Protein AF-A0A7Y2ZYP4-F1 (afdb_monomer_lite)

Radius of gyration: 29.13 Å; chains: 1; bounding box: 79×61×79 Å

pLDDT: mean 76.71, std 19.45, range [33.16, 97.5]

Secondary structure (DSSP, 8-state):
-------PPPHHHHHHHHHHHHHHHHTT--------------------------------HHHHHHHHHTT--S-HHHHHHHHHHHHHHHHHHHHHHH-GGGTTT-TT-S---------TTSSHHHHHHHHHHHHT--EEEEEGGGB-TTSSSSB-TTHHHHHHHHHTTT-HHHHHT-EEEEE-HHHHSPPTT--S--HHHHHHHHHHHHHHSS----SS--

Sequence (222 aa):
MEKQNEKIPSPKEIEKEISEFLSKKYKNNVKVITPVVLPQELPLEKESPKKAKKINFDLLPEDLIAYLDQYMVKQDMAKAILATKICTHFNRIKHAEDSPDDFNEMVGGIKNNVLMIGPTGVGKTYIIKLIAKKIGVPFVKGDATKFSETGYVGGDVEDLVRDLVREADDDIQLAQHGIIYIDEIDKIASSHNLIGADVSRTGVQRALLKPMEETEIDLKVP

Structure (mmCIF, N/CA/C/O backbone):
data_AF-A0A7Y2ZYP4-F1
#
_entry.id   AF-A0A7Y2ZYP4-F1
#
loop_
_atom_site.group_PDB
_atom_site.id
_atom_site.type_symbol
_atom_site.label_atom_id
_atom_site.label_alt_id
_atom_site.label_comp_id
_atom_site.label_asym_id
_atom_site.label_entity_id
_atom_site.label_seq_id
_atom_site.pdbx_PDB_ins_code
_atom_site.Cartn_x
_atom_site.Cartn_y
_atom_site.Cartn_z
_atom_site.occupancy
_atom_site.B_iso_or_equiv
_atom_site.auth_seq_id
_atom_site.auth_comp_id
_atom_site.auth_asym_id
_atom_site.auth_atom_id
_atom_site.pdbx_PDB_model_num
ATOM 1 N N . MET A 1 1 ? -32.663 9.706 -59.874 1.00 39.97 1 MET A N 1
ATOM 2 C CA . MET A 1 1 ? -32.445 8.278 -59.567 1.00 39.97 1 MET A CA 1
ATOM 3 C C . MET A 1 1 ? -32.867 8.069 -58.127 1.00 39.97 1 MET A C 1
ATOM 5 O O . MET A 1 1 ? -32.247 8.622 -57.228 1.00 39.97 1 MET A O 1
ATOM 9 N N . GLU A 1 2 ? -34.024 7.440 -57.955 1.00 35.88 2 GLU A N 1
ATOM 10 C CA . GLU A 1 2 ? -34.748 7.316 -56.689 1.00 35.88 2 GLU A CA 1
ATOM 11 C C . GLU A 1 2 ? -34.103 6.256 -55.787 1.00 35.88 2 GLU A C 1
ATOM 13 O O . GLU A 1 2 ? -33.687 5.197 -56.254 1.00 35.88 2 GLU A O 1
ATOM 18 N N . LYS A 1 3 ? -34.006 6.561 -54.489 1.00 37.34 3 LYS A N 1
ATOM 19 C CA . LYS A 1 3 ? -33.506 5.654 -53.450 1.00 37.34 3 LYS A CA 1
ATOM 20 C C . LYS A 1 3 ? -34.501 4.503 -53.266 1.00 37.34 3 LYS A C 1
ATOM 22 O O . LYS A 1 3 ? -35.613 4.734 -52.796 1.00 37.34 3 LYS A O 1
ATOM 27 N N . GLN A 1 4 ? -34.104 3.280 -53.613 1.00 41.03 4 GLN A N 1
ATOM 28 C CA . GLN A 1 4 ? -34.848 2.078 -53.237 1.00 41.03 4 GLN A CA 1
ATOM 29 C C . GLN A 1 4 ? -34.694 1.845 -51.730 1.00 41.03 4 GLN A C 1
ATOM 31 O O . GLN A 1 4 ? -33.590 1.805 -51.194 1.00 41.03 4 GLN A O 1
ATOM 36 N N . ASN A 1 5 ? -35.833 1.771 -51.051 1.00 40.69 5 ASN A N 1
ATOM 37 C CA . ASN A 1 5 ? -35.963 1.570 -49.617 1.00 40.69 5 ASN A CA 1
ATOM 38 C C . ASN A 1 5 ? -36.076 0.052 -49.387 1.00 40.69 5 ASN A C 1
ATOM 40 O O . ASN A 1 5 ? -37.163 -0.511 -49.527 1.00 40.69 5 ASN A O 1
ATOM 44 N N . GLU A 1 6 ? -34.960 -0.629 -49.124 1.00 46.12 6 GLU A N 1
ATOM 45 C CA . GLU A 1 6 ? -34.951 -2.065 -48.818 1.00 46.12 6 GLU A CA 1
ATOM 46 C C . GLU A 1 6 ? -35.537 -2.293 -47.418 1.00 46.12 6 GLU A C 1
ATOM 48 O O . GLU A 1 6 ? -34.868 -2.150 -46.394 1.00 46.12 6 GLU A O 1
ATOM 53 N N . LYS A 1 7 ? -36.832 -2.622 -47.358 1.00 57.12 7 LYS A N 1
ATOM 54 C CA . LYS A 1 7 ? -37.457 -3.152 -46.143 1.00 57.12 7 LYS A CA 1
ATOM 55 C C . LYS A 1 7 ? -36.934 -4.567 -45.915 1.00 57.12 7 LYS A C 1
ATOM 57 O O . LYS A 1 7 ? -37.270 -5.475 -46.668 1.00 57.12 7 LYS A O 1
ATOM 62 N N . ILE A 1 8 ? -36.146 -4.742 -44.860 1.00 55.28 8 ILE A N 1
ATOM 63 C CA . ILE A 1 8 ? -35.767 -6.058 -44.344 1.00 55.28 8 ILE A CA 1
ATOM 64 C C . ILE A 1 8 ? -37.069 -6.781 -43.942 1.00 55.28 8 ILE A C 1
ATOM 66 O O . ILE A 1 8 ? -37.817 -6.235 -43.123 1.00 55.28 8 ILE A O 1
ATOM 70 N N . PRO A 1 9 ? -37.390 -7.948 -44.531 1.00 59.41 9 PRO A N 1
ATOM 71 C CA . PRO A 1 9 ? -38.641 -8.645 -44.260 1.00 59.41 9 PRO A CA 1
ATOM 72 C C . PRO A 1 9 ? -38.686 -9.133 -42.812 1.00 59.41 9 PRO A C 1
ATOM 74 O O . PRO A 1 9 ? -37.677 -9.550 -42.236 1.00 59.41 9 PRO A O 1
ATOM 77 N N . SER A 1 10 ? -39.867 -9.061 -42.204 1.00 66.12 10 SER A N 1
ATOM 78 C CA . SER A 1 10 ? -40.051 -9.489 -40.820 1.00 66.12 10 SER A CA 1
ATOM 79 C C . SER A 1 10 ? -39.926 -11.018 -40.705 1.00 66.12 10 SER A C 1
ATOM 81 O O . SER A 1 10 ? -40.294 -11.739 -41.636 1.00 66.12 10 SER A O 1
ATOM 83 N N . PRO A 1 11 ? -39.477 -11.560 -39.557 1.00 59.41 11 PRO A N 1
ATOM 84 C CA . PRO A 1 11 ? -39.286 -13.006 -39.383 1.00 59.41 11 PRO A CA 1
ATOM 85 C C . PRO A 1 11 ? -40.522 -13.858 -39.726 1.00 59.41 11 PRO A C 1
ATOM 87 O O . PRO A 1 11 ? -40.396 -14.963 -40.245 1.00 59.41 11 PRO A O 1
ATOM 90 N N . LYS A 1 12 ? -41.727 -13.315 -39.506 1.00 63.69 12 LYS A N 1
ATOM 91 C CA . LYS A 1 12 ? -43.004 -13.982 -39.810 1.00 63.69 12 LYS A CA 1
ATOM 92 C C . LYS A 1 12 ? -43.318 -14.047 -41.307 1.00 63.69 12 LYS A C 1
ATOM 94 O O . LYS A 1 12 ? -43.998 -14.970 -41.748 1.00 63.69 12 LYS A O 1
ATOM 99 N N . GLU A 1 13 ? -42.856 -13.071 -42.086 1.00 68.12 13 GLU A N 1
ATOM 100 C CA . GLU A 1 13 ? -43.021 -13.071 -43.545 1.00 68.12 13 GLU A CA 1
ATOM 101 C C . GLU A 1 13 ? -42.119 -14.133 -44.181 1.00 68.12 13 GLU A C 1
ATOM 103 O O . GLU A 1 13 ? -42.576 -14.892 -45.033 1.00 68.12 13 GLU A O 1
ATOM 108 N N . ILE A 1 14 ? -40.891 -14.269 -43.670 1.00 67.88 14 ILE A N 1
ATOM 109 C CA . ILE A 1 14 ? -39.923 -15.285 -44.105 1.00 67.88 14 ILE A CA 1
ATOM 110 C C . ILE A 1 14 ? -40.447 -16.702 -43.811 1.00 67.88 14 ILE A C 1
ATOM 112 O O . ILE A 1 14 ? -40.389 -17.578 -44.673 1.00 67.88 14 ILE A O 1
ATOM 116 N N . GLU A 1 15 ? -41.021 -16.940 -42.626 1.00 63.88 15 GLU A N 1
ATOM 117 C CA . GLU A 1 15 ? -41.633 -18.236 -42.290 1.00 63.88 15 GLU A CA 1
ATOM 118 C C . GLU A 1 15 ? -42.780 -18.608 -43.238 1.00 63.88 15 GLU A C 1
ATOM 120 O O . GLU A 1 15 ? -42.906 -19.768 -43.651 1.00 63.88 15 GLU A O 1
ATOM 125 N N . LYS A 1 16 ? -43.609 -17.626 -43.609 1.00 69.94 16 LYS A N 1
ATOM 126 C CA . LYS A 1 16 ? -44.737 -17.844 -44.515 1.00 69.94 16 LYS A CA 1
ATOM 127 C C . LYS A 1 16 ? -44.263 -18.186 -45.930 1.00 69.94 16 LYS A C 1
ATOM 129 O O . LYS A 1 16 ? -44.774 -19.144 -46.508 1.00 69.94 16 LYS A O 1
ATOM 134 N N . GLU A 1 17 ? -43.262 -17.476 -46.452 1.00 70.00 17 GLU A N 1
ATOM 135 C CA . GLU A 1 17 ? -42.676 -17.768 -47.768 1.00 70.00 17 GLU A CA 1
ATOM 136 C C . GLU A 1 17 ? -42.001 -19.144 -47.817 1.00 70.00 17 GLU A C 1
ATOM 138 O O . GLU A 1 17 ? -42.203 -19.900 -48.771 1.00 70.00 17 GLU A O 1
ATOM 143 N N . ILE A 1 18 ? -41.247 -19.517 -46.778 1.00 66.38 18 ILE A N 1
ATOM 144 C CA . ILE A 1 18 ? -40.584 -20.828 -46.701 1.00 66.38 18 ILE A CA 1
ATOM 145 C C . ILE A 1 18 ? -41.626 -21.958 -46.644 1.00 66.38 18 ILE A C 1
ATOM 147 O O . ILE A 1 18 ? -41.472 -22.986 -47.311 1.00 66.38 18 ILE A O 1
ATOM 151 N N . SER A 1 19 ? -42.716 -21.762 -45.899 1.00 64.31 19 SER A N 1
ATOM 152 C CA . SER A 1 19 ? -43.824 -22.722 -45.807 1.00 64.31 19 SER A CA 1
ATOM 153 C C . SER A 1 19 ? -44.574 -22.885 -47.140 1.00 64.31 19 SER A C 1
ATOM 155 O O . SER A 1 19 ? -44.825 -24.009 -47.597 1.00 64.31 19 SER A O 1
ATOM 157 N N . GLU A 1 20 ? -44.877 -21.779 -47.826 1.00 69.25 20 GLU A N 1
ATOM 158 C CA . GLU A 1 20 ? -45.505 -21.804 -49.155 1.00 69.25 20 GLU A CA 1
ATOM 159 C C . GLU A 1 20 ? -44.590 -22.444 -50.213 1.00 69.25 20 GLU A C 1
ATOM 161 O O . GLU A 1 20 ? -45.050 -23.232 -51.045 1.00 69.25 20 GLU A O 1
ATOM 166 N N . PHE A 1 21 ? -43.280 -22.199 -50.154 1.00 70.31 21 PHE A N 1
ATOM 167 C CA . PHE A 1 21 ? -42.318 -22.811 -51.072 1.00 70.31 21 PHE A CA 1
ATOM 168 C C . PHE A 1 21 ? -42.223 -24.334 -50.892 1.00 70.31 21 PHE A C 1
ATOM 170 O O . PHE A 1 21 ? -42.257 -25.095 -51.867 1.00 70.31 21 PHE A O 1
ATOM 177 N N . LEU A 1 22 ? -42.133 -24.802 -49.645 1.00 64.31 22 LEU A N 1
ATOM 178 C CA . LEU A 1 22 ? -41.967 -26.224 -49.338 1.00 64.31 22 LEU A CA 1
ATOM 179 C C . LEU A 1 22 ? -43.245 -27.027 -49.614 1.00 64.31 22 LEU A C 1
ATOM 181 O O . LEU A 1 22 ? -43.165 -28.133 -50.156 1.00 64.31 22 LEU A O 1
ATOM 185 N N . SER A 1 23 ? -44.420 -26.454 -49.347 1.00 64.75 23 SER A N 1
ATOM 186 C CA . SER A 1 23 ? -45.707 -27.085 -49.675 1.00 64.75 23 SER A CA 1
ATOM 187 C C . SER A 1 23 ? -45.911 -27.243 -51.186 1.00 64.75 23 SER A C 1
ATOM 189 O O . SER A 1 23 ? -46.334 -28.310 -51.645 1.00 64.75 23 SER A O 1
ATOM 191 N N . LYS A 1 24 ? -45.523 -26.235 -51.979 1.00 67.75 24 LYS A N 1
ATOM 192 C CA . LYS A 1 24 ? -45.603 -26.276 -53.448 1.00 67.75 24 LYS A CA 1
ATOM 193 C C . LYS A 1 24 ? -44.651 -27.306 -54.061 1.00 67.75 24 LYS A C 1
ATOM 195 O O . LYS A 1 24 ? -44.999 -27.937 -55.059 1.00 67.75 24 LYS A O 1
ATOM 200 N N . LYS A 1 25 ? -43.469 -27.500 -53.466 1.00 63.06 25 LYS A N 1
ATOM 201 C CA . LYS A 1 25 ? -42.436 -28.416 -53.978 1.00 63.06 25 LYS A CA 1
ATOM 202 C C . LYS A 1 25 ? -42.648 -29.879 -53.563 1.00 63.06 25 LYS A C 1
ATOM 204 O O . LYS A 1 25 ? -42.289 -30.764 -54.334 1.00 63.06 25 LYS A O 1
ATOM 209 N N . TYR A 1 26 ? -43.254 -30.142 -52.400 1.00 60.50 26 TYR A N 1
ATOM 210 C CA . TYR A 1 26 ? -43.322 -31.494 -51.817 1.00 60.50 26 TYR A CA 1
ATOM 211 C C . TYR A 1 26 ? -44.738 -32.035 -51.525 1.00 60.50 26 TYR A C 1
ATOM 213 O O . TYR A 1 26 ? -44.849 -33.053 -50.850 1.00 60.50 26 TYR A O 1
ATOM 221 N N . LYS A 1 27 ? -45.810 -31.408 -52.046 1.00 57.25 27 LYS A N 1
ATOM 222 C CA . LYS A 1 27 ? -47.223 -31.870 -52.000 1.00 57.25 27 LYS A CA 1
ATOM 223 C C . LYS A 1 27 ? -47.641 -32.531 -50.667 1.00 57.25 27 LYS A C 1
ATOM 225 O O . LYS A 1 27 ? -47.617 -33.748 -50.527 1.00 57.25 27 LYS A O 1
ATOM 230 N N . ASN A 1 28 ? -48.102 -31.704 -49.725 1.00 55.59 28 ASN A N 1
ATOM 231 C CA . ASN A 1 28 ? -48.886 -32.033 -48.516 1.00 55.59 28 ASN A CA 1
ATOM 232 C C . ASN A 1 28 ? -48.395 -33.117 -47.530 1.00 55.59 28 ASN A C 1
ATOM 234 O O . ASN A 1 28 ? -49.076 -33.333 -46.533 1.00 55.59 28 ASN A O 1
ATOM 238 N N . ASN A 1 29 ? -47.212 -33.712 -47.701 1.00 46.53 29 ASN A N 1
ATOM 239 C CA . ASN A 1 29 ? -46.697 -34.734 -46.773 1.00 46.53 29 ASN A CA 1
ATOM 240 C C . ASN A 1 29 ? -45.479 -34.298 -45.942 1.00 46.53 29 ASN A C 1
ATOM 242 O O . ASN A 1 29 ? -44.829 -35.139 -45.324 1.00 46.53 29 ASN A O 1
ATOM 246 N N . VAL A 1 30 ? -45.158 -33.001 -45.885 1.00 50.47 30 VAL A N 1
ATOM 247 C CA . VAL A 1 30 ? -43.996 -32.511 -45.127 1.00 50.47 30 VAL A CA 1
ATOM 248 C C . VAL A 1 30 ? -44.427 -31.440 -44.132 1.00 50.47 30 VAL A C 1
ATOM 250 O O . VAL A 1 30 ? -44.805 -30.334 -44.513 1.00 50.47 30 VAL A O 1
ATOM 253 N N . LYS A 1 31 ? -44.364 -31.776 -42.840 1.00 46.50 31 LYS A N 1
ATOM 254 C CA . LYS A 1 31 ? -44.541 -30.836 -41.731 1.00 46.50 31 LYS A CA 1
ATOM 255 C C . LYS A 1 31 ? -43.152 -30.345 -41.331 1.00 46.50 31 LYS A C 1
ATOM 257 O O . LYS A 1 31 ? -42.388 -31.080 -40.711 1.00 46.50 31 LYS A O 1
ATOM 262 N N . VAL A 1 32 ? -42.800 -29.137 -41.756 1.00 46.25 32 VAL A N 1
ATOM 263 C CA . VAL A 1 32 ? -41.508 -28.521 -41.437 1.00 46.25 32 VAL A CA 1
ATOM 264 C C . VAL A 1 32 ? -41.569 -28.072 -39.984 1.00 46.25 32 VAL A C 1
ATOM 266 O O . VAL A 1 32 ? -42.218 -27.085 -39.656 1.00 46.25 32 VAL A O 1
ATOM 269 N N . ILE A 1 33 ? -40.949 -28.849 -39.100 1.00 41.16 33 ILE A N 1
ATOM 270 C CA . ILE A 1 33 ? -40.683 -28.430 -37.727 1.00 41.16 33 ILE A CA 1
ATOM 271 C C . ILE A 1 33 ? -39.332 -27.733 -37.791 1.00 41.16 33 ILE A C 1
ATOM 273 O O . ILE A 1 33 ? -38.293 -28.379 -37.692 1.00 41.16 33 ILE A O 1
ATOM 277 N N . THR A 1 34 ? -39.332 -26.427 -38.036 1.00 40.88 34 THR A N 1
ATOM 278 C CA . THR A 1 34 ? -38.138 -25.625 -37.783 1.00 40.88 34 THR A CA 1
ATOM 279 C C . THR A 1 34 ? -37.938 -25.662 -36.270 1.00 40.88 34 THR A C 1
ATOM 281 O O . THR A 1 34 ? -38.830 -25.200 -35.5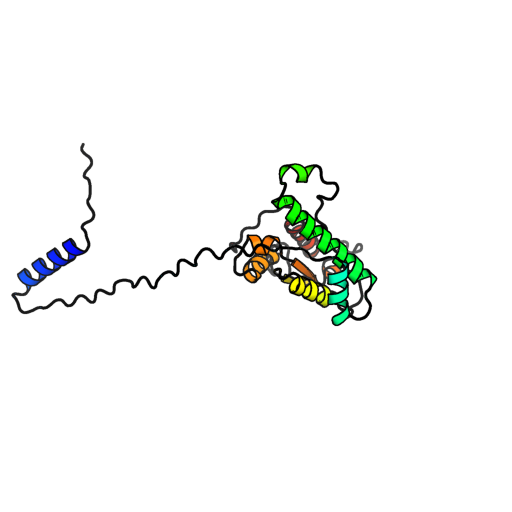51 1.00 40.88 34 THR A O 1
ATOM 284 N N . PRO A 1 35 ? -36.837 -26.221 -35.729 1.00 34.50 35 PRO A N 1
ATOM 285 C CA . PRO A 1 35 ? -36.480 -25.886 -34.372 1.00 34.50 35 PRO A CA 1
ATOM 286 C C . PRO A 1 35 ? -36.106 -24.416 -34.458 1.00 34.50 35 PRO A C 1
ATOM 288 O O . PRO A 1 35 ? -35.026 -24.058 -34.927 1.00 34.50 35 PRO A O 1
ATOM 291 N N . VAL A 1 36 ? -37.037 -23.549 -34.073 1.00 36.31 36 VAL A N 1
ATOM 292 C CA . VAL A 1 36 ? -36.685 -22.196 -33.690 1.00 36.31 36 VAL A CA 1
ATOM 293 C C . VAL A 1 36 ? -35.860 -22.385 -32.423 1.00 36.31 36 VAL A C 1
ATOM 295 O O . VAL A 1 36 ? -36.357 -22.296 -31.305 1.00 36.31 36 VAL A O 1
ATOM 298 N N . VAL A 1 37 ? -34.574 -22.697 -32.600 1.00 36.59 37 VAL A N 1
ATOM 299 C CA . VAL A 1 37 ? -33.566 -22.180 -31.696 1.00 36.59 37 VAL A CA 1
ATOM 300 C C . VAL A 1 37 ? -33.637 -20.689 -31.966 1.00 36.59 37 VAL A C 1
ATOM 302 O O . VAL A 1 37 ? -32.889 -20.133 -32.765 1.00 36.59 37 VAL A O 1
ATOM 305 N N . LEU A 1 38 ? -34.608 -20.039 -31.312 1.00 36.25 38 LEU A N 1
ATOM 306 C CA . LEU A 1 38 ? -34.362 -18.694 -30.854 1.00 36.25 38 LEU A CA 1
ATOM 307 C C . LEU A 1 38 ? -32.968 -18.817 -30.239 1.00 36.25 38 LEU A C 1
ATOM 309 O O . LEU A 1 38 ? -32.756 -19.749 -29.447 1.00 36.25 38 LEU A O 1
ATOM 313 N N . PRO A 1 39 ? -32.013 -17.930 -30.551 1.00 36.94 39 PRO A N 1
ATOM 314 C CA . PRO A 1 39 ? -31.140 -17.544 -29.475 1.00 36.94 39 PRO A CA 1
ATOM 315 C C . PRO A 1 39 ? -32.137 -17.231 -28.366 1.00 36.94 39 PRO A C 1
ATOM 317 O O . PRO A 1 39 ? -32.886 -16.255 -28.436 1.00 36.94 39 PRO A O 1
ATOM 320 N N . GLN A 1 40 ? -32.242 -18.127 -27.384 1.00 34.22 40 GLN A N 1
ATOM 321 C CA . GLN A 1 40 ? -32.439 -17.628 -26.061 1.00 34.22 40 GLN A CA 1
ATOM 322 C C . GLN A 1 40 ? -31.308 -16.605 -26.012 1.00 34.22 40 GLN A C 1
ATOM 324 O O . GLN A 1 40 ? -30.134 -16.945 -25.879 1.00 34.22 40 GLN A O 1
ATOM 329 N N . GLU A 1 41 ? -31.672 -15.338 -26.179 1.00 38.44 41 GLU A N 1
ATOM 330 C CA . GLU A 1 41 ? -31.366 -14.412 -25.128 1.00 38.44 41 GLU A CA 1
ATOM 331 C C . GLU A 1 41 ? -31.706 -15.204 -23.849 1.00 38.44 41 GLU A C 1
ATOM 333 O O . GLU A 1 41 ? -32.781 -15.095 -23.268 1.00 38.44 41 GLU A O 1
ATOM 338 N N . LEU A 1 42 ? -30.739 -16.047 -23.414 1.00 33.16 42 LEU A N 1
ATOM 339 C CA . LEU A 1 42 ? -30.211 -15.957 -22.073 1.00 33.16 42 LEU A CA 1
ATOM 340 C C . LEU A 1 42 ? -30.427 -14.496 -21.786 1.00 33.16 42 LEU A C 1
ATOM 342 O O . LEU A 1 42 ? -29.930 -13.691 -22.592 1.00 33.16 42 LEU A O 1
ATOM 346 N N . PRO A 1 43 ? -31.243 -14.133 -20.789 1.00 35.72 43 PRO A N 1
ATOM 347 C CA . PRO A 1 43 ? -31.126 -12.799 -20.286 1.00 35.72 43 PRO A CA 1
ATOM 348 C C . PRO A 1 43 ? -29.613 -12.611 -20.214 1.00 35.72 43 PRO A C 1
ATOM 350 O O . PRO A 1 43 ? -28.924 -13.278 -19.442 1.00 35.72 43 PRO A O 1
ATOM 353 N N . LEU A 1 44 ? -29.078 -11.768 -21.105 1.00 36.91 44 LEU A N 1
ATOM 354 C CA . LEU A 1 44 ? -28.068 -10.852 -20.691 1.00 36.91 44 LEU A CA 1
ATOM 355 C C . LEU A 1 44 ? -28.832 -10.265 -19.527 1.00 36.91 44 LEU A C 1
ATOM 357 O O . LEU A 1 44 ? -29.760 -9.469 -19.711 1.00 36.91 44 LEU A O 1
ATOM 361 N N . GLU A 1 45 ? -28.592 -10.838 -18.342 1.00 38.06 45 GLU A N 1
ATOM 362 C CA . GLU A 1 45 ? -28.595 -10.081 -17.132 1.00 38.06 45 GLU A CA 1
ATOM 363 C C . GLU A 1 45 ? -27.805 -8.878 -17.603 1.00 38.06 45 GLU A C 1
ATOM 365 O O . GLU A 1 45 ? -26.590 -8.923 -17.785 1.00 38.06 45 GLU A O 1
ATOM 370 N N . LYS A 1 46 ? -28.544 -7.851 -18.044 1.00 38.69 46 LYS A N 1
ATOM 371 C CA . LYS A 1 46 ? -28.055 -6.502 -18.047 1.00 38.69 46 LYS A CA 1
ATOM 372 C C . LYS A 1 46 ? -27.684 -6.434 -16.600 1.00 38.69 46 LYS A C 1
ATOM 374 O O . LYS A 1 46 ? -28.601 -6.351 -15.779 1.00 38.69 46 LYS A O 1
ATOM 379 N N . GLU A 1 47 ? -26.406 -6.687 -16.309 1.00 39.78 47 GLU A N 1
ATOM 380 C CA . GLU A 1 47 ? -25.856 -6.480 -14.996 1.00 39.78 47 GLU A CA 1
ATOM 381 C C . GLU A 1 47 ? -26.371 -5.094 -14.691 1.00 39.78 47 GLU A C 1
ATOM 383 O O . GLU A 1 47 ? -26.041 -4.118 -15.375 1.00 39.78 47 GLU A O 1
ATOM 388 N N . SER A 1 48 ? -27.377 -5.049 -13.818 1.00 38.81 48 SER A N 1
ATOM 389 C CA . SER A 1 48 ? -27.956 -3.800 -13.377 1.00 38.81 48 SER A CA 1
ATOM 390 C C . SER A 1 48 ? -26.737 -2.998 -12.978 1.00 38.81 48 SER A C 1
ATOM 392 O O . SER A 1 48 ? -25.967 -3.576 -12.203 1.00 38.81 48 SER A O 1
ATOM 394 N N . PRO A 1 49 ? -26.496 -1.799 -13.550 1.00 40.84 49 PRO A N 1
ATOM 395 C CA . PRO A 1 49 ? -25.228 -1.105 -13.376 1.00 40.84 49 PRO A CA 1
ATOM 396 C C . PRO A 1 49 ? -24.924 -1.166 -11.892 1.00 40.84 49 PRO A C 1
ATOM 398 O O . PRO A 1 49 ? -25.736 -0.667 -11.100 1.00 40.84 49 PRO A O 1
ATOM 401 N N . LYS A 1 50 ? -23.894 -1.952 -11.522 1.00 50.41 50 LYS A N 1
ATOM 402 C CA . LYS A 1 50 ? -23.601 -2.245 -10.119 1.00 50.41 50 LYS A CA 1
ATOM 403 C C . LYS A 1 50 ? -23.510 -0.866 -9.495 1.00 50.41 50 LYS A C 1
ATOM 405 O O . LYS A 1 50 ? -22.712 -0.052 -9.953 1.00 50.41 50 LYS A O 1
ATOM 410 N N . LYS A 1 51 ? -24.433 -0.533 -8.584 1.00 48.03 51 LYS A N 1
ATOM 411 C CA . LYS A 1 51 ? -24.434 0.793 -7.963 1.00 48.03 51 LYS A CA 1
ATOM 412 C C . LYS A 1 51 ? -23.033 0.973 -7.398 1.00 48.03 51 LYS A C 1
ATOM 414 O O . LYS A 1 51 ? -22.659 0.180 -6.534 1.00 48.03 51 LYS A O 1
ATOM 419 N N . ALA A 1 52 ? -22.293 1.949 -7.927 1.00 54.94 52 ALA A N 1
ATOM 420 C CA . ALA A 1 52 ? -20.935 2.236 -7.496 1.00 54.94 52 ALA A CA 1
ATOM 421 C C . ALA A 1 52 ? -20.943 2.298 -5.969 1.00 54.94 52 ALA A C 1
ATOM 423 O O . ALA A 1 52 ? -21.757 3.019 -5.371 1.00 54.94 52 ALA A O 1
ATOM 424 N N . LYS A 1 53 ? -20.133 1.452 -5.329 1.00 59.84 53 LYS A N 1
ATOM 425 C CA . LYS A 1 53 ? -20.087 1.387 -3.868 1.00 59.84 53 LYS A CA 1
ATOM 426 C C . LYS A 1 53 ? -19.452 2.685 -3.385 1.00 59.84 53 LYS A C 1
ATOM 428 O O . LYS A 1 53 ? -18.234 2.806 -3.372 1.00 59.84 53 LYS A O 1
ATOM 433 N N . LYS A 1 54 ? -20.271 3.668 -3.000 1.00 64.19 54 LYS A N 1
ATOM 434 C CA . LYS A 1 54 ? -19.752 4.925 -2.459 1.00 64.19 54 LYS A CA 1
ATOM 435 C C . LYS A 1 54 ? -19.103 4.639 -1.106 1.00 64.19 54 LYS A C 1
ATOM 437 O O . LYS A 1 54 ? -19.782 4.212 -0.169 1.00 64.19 54 LYS A O 1
ATOM 442 N N . ILE A 1 55 ? -17.791 4.836 -1.017 1.00 71.44 55 ILE A N 1
ATOM 443 C CA . ILE A 1 55 ? -17.056 4.670 0.235 1.00 71.44 55 ILE A CA 1
ATOM 444 C C . ILE A 1 55 ? -17.371 5.880 1.105 1.00 71.44 55 ILE A C 1
ATOM 446 O O . ILE A 1 55 ? -16.865 6.974 0.875 1.00 71.44 55 ILE A O 1
ATOM 450 N N . ASN A 1 56 ? -18.224 5.696 2.111 1.00 69.44 56 ASN A N 1
ATOM 451 C CA . ASN A 1 56 ? -18.409 6.724 3.124 1.00 69.44 56 ASN A CA 1
ATOM 452 C C . ASN A 1 56 ? -17.319 6.573 4.190 1.00 69.44 56 ASN A C 1
ATOM 454 O O . ASN A 1 56 ? -17.395 5.697 5.055 1.00 69.44 56 ASN A O 1
ATOM 458 N N . PHE A 1 57 ? -16.276 7.392 4.088 1.00 78.00 57 PHE A N 1
ATOM 459 C CA . PHE A 1 57 ? -15.171 7.391 5.036 1.00 78.00 57 PHE A CA 1
ATOM 460 C C . PHE A 1 57 ? -15.454 8.372 6.181 1.00 78.00 57 PHE A C 1
ATOM 462 O O . PHE A 1 57 ? -15.286 9.578 6.023 1.00 78.00 57 PHE A O 1
ATOM 469 N N . ASP A 1 58 ? -15.859 7.840 7.335 1.00 83.06 58 ASP A N 1
ATOM 470 C CA . ASP A 1 58 ? -16.052 8.589 8.589 1.00 83.06 58 ASP A CA 1
ATOM 471 C C . ASP A 1 58 ? -15.173 8.007 9.719 1.00 83.06 58 ASP A C 1
ATOM 473 O O . ASP A 1 58 ? -15.562 7.960 10.884 1.00 83.06 58 ASP A O 1
ATOM 477 N N . LEU A 1 59 ? -13.993 7.484 9.368 1.00 88.06 59 LEU A N 1
ATOM 478 C CA . LEU A 1 59 ? -13.093 6.826 10.315 1.00 88.06 59 LEU A CA 1
ATOM 479 C C . LEU A 1 59 ? -12.128 7.838 10.942 1.00 88.06 59 LEU A C 1
ATOM 481 O O . LEU A 1 59 ? -11.360 8.495 10.232 1.00 88.06 59 LEU A O 1
ATOM 485 N N . LEU A 1 60 ? -12.112 7.920 12.274 1.00 93.50 60 LEU A N 1
ATOM 486 C CA . LEU A 1 60 ? -11.133 8.731 12.994 1.00 93.50 60 LEU A CA 1
ATOM 487 C C . LEU A 1 60 ? -9.780 8.002 13.093 1.00 93.50 60 LEU A C 1
ATOM 489 O O . LEU A 1 60 ? -9.744 6.769 13.175 1.00 93.50 60 LEU A O 1
ATOM 493 N N . PRO A 1 61 ? -8.648 8.734 13.141 1.00 95.62 61 PRO A N 1
ATOM 494 C CA . PRO A 1 61 ? -7.331 8.118 13.309 1.00 95.62 61 PRO A CA 1
ATOM 495 C C . PRO A 1 61 ? -7.239 7.226 14.554 1.00 95.62 61 PRO A C 1
ATOM 497 O O . PRO A 1 61 ? -6.630 6.160 14.501 1.00 95.62 61 PRO A O 1
ATOM 500 N N . GLU A 1 62 ? -7.876 7.630 15.655 1.00 96.44 62 GLU A N 1
ATOM 501 C CA . GLU A 1 62 ? -7.911 6.878 16.916 1.00 96.44 62 GLU A CA 1
ATOM 502 C C . GLU A 1 62 ? -8.608 5.520 16.758 1.00 96.44 62 GLU A C 1
ATOM 504 O O . GLU A 1 62 ? -8.086 4.504 17.218 1.00 96.44 62 GLU A O 1
ATOM 509 N N . ASP A 1 63 ? -9.722 5.474 16.023 1.00 96.12 63 ASP A N 1
ATOM 510 C CA . ASP A 1 63 ? -10.456 4.234 15.748 1.00 96.12 63 ASP A CA 1
ATOM 511 C C . ASP A 1 63 ? -9.637 3.268 14.890 1.00 96.12 63 ASP A C 1
ATOM 513 O O . ASP A 1 63 ? -9.678 2.046 15.078 1.00 96.12 63 ASP A O 1
ATOM 517 N N . LEU A 1 64 ? -8.877 3.807 13.930 1.00 95.88 64 LEU A N 1
ATOM 518 C CA . LEU A 1 64 ? -7.992 3.003 13.097 1.00 95.88 64 LEU A CA 1
ATOM 519 C C . LEU A 1 64 ? -6.823 2.448 13.918 1.00 95.88 64 LEU A C 1
ATOM 521 O O . LEU A 1 64 ? -6.516 1.265 13.793 1.00 95.88 64 LEU A O 1
ATOM 525 N N . ILE A 1 65 ? -6.214 3.251 14.794 1.00 97.50 65 ILE A N 1
ATOM 526 C CA . ILE A 1 65 ? -5.157 2.787 15.708 1.00 97.50 65 ILE A CA 1
ATOM 527 C C . ILE A 1 65 ? -5.696 1.687 16.628 1.00 97.50 65 ILE A C 1
ATOM 529 O O . ILE A 1 65 ? -5.103 0.612 16.683 1.00 97.50 65 ILE A O 1
ATOM 533 N N . ALA A 1 66 ? -6.856 1.900 17.255 1.00 97.19 66 ALA A N 1
ATOM 534 C CA . ALA A 1 66 ? -7.482 0.921 18.143 1.00 97.19 66 ALA A CA 1
ATOM 535 C C . ALA A 1 66 ? -7.811 -0.399 17.426 1.00 97.19 66 ALA A C 1
ATOM 537 O O . ALA A 1 66 ? -7.681 -1.478 18.004 1.00 97.19 66 ALA A O 1
ATOM 538 N N . TYR A 1 67 ? -8.211 -0.340 16.152 1.00 97.06 67 TYR A N 1
ATOM 539 C CA . TYR A 1 67 ? -8.375 -1.538 15.332 1.00 97.06 67 TYR A CA 1
ATOM 540 C C . TYR A 1 67 ? -7.036 -2.238 15.063 1.00 97.06 67 TYR A C 1
ATOM 542 O O . TYR A 1 67 ? -6.954 -3.459 15.180 1.00 97.06 67 TYR A O 1
ATOM 550 N N . LEU A 1 68 ? -5.980 -1.493 14.722 1.00 96.94 68 LEU A N 1
ATOM 551 C CA . LEU A 1 68 ? -4.656 -2.065 14.463 1.00 96.94 68 LEU A CA 1
ATOM 552 C C . LEU A 1 68 ? -4.037 -2.693 15.716 1.00 96.94 68 LEU A C 1
ATOM 554 O O . LEU A 1 68 ? -3.402 -3.741 15.607 1.00 96.94 68 LEU A O 1
ATOM 558 N N . ASP A 1 69 ? -4.281 -2.121 16.894 1.00 97.25 69 ASP A N 1
ATOM 559 C CA . ASP A 1 69 ? -3.798 -2.622 18.187 1.00 97.25 69 ASP A CA 1
ATOM 560 C C . ASP A 1 69 ? -4.292 -4.035 18.517 1.00 97.25 69 ASP A C 1
ATOM 562 O O . ASP A 1 69 ? -3.607 -4.787 19.208 1.00 97.25 69 ASP A O 1
ATOM 566 N N . GLN A 1 70 ? -5.443 -4.443 17.974 1.00 97.06 70 GLN A N 1
ATOM 567 C CA . GLN A 1 70 ? -5.980 -5.797 18.156 1.00 97.06 70 GLN A CA 1
ATOM 568 C C . GLN A 1 70 ? -5.136 -6.870 17.455 1.00 97.06 70 GLN A C 1
ATOM 570 O O . GLN A 1 70 ? -5.169 -8.036 17.845 1.00 97.06 70 GLN A O 1
ATOM 575 N N . TYR A 1 71 ? -4.392 -6.493 16.413 1.00 96.25 71 TYR A N 1
ATOM 576 C CA . TYR A 1 71 ? -3.651 -7.425 15.559 1.00 96.25 71 TYR A CA 1
ATOM 577 C C . TYR A 1 71 ? -2.141 -7.174 15.559 1.00 96.25 71 TYR A C 1
ATOM 579 O O . TYR A 1 71 ? -1.378 -8.066 15.184 1.00 96.25 71 TYR A O 1
ATOM 587 N N . MET A 1 72 ? -1.696 -5.972 15.934 1.00 94.62 72 MET A N 1
ATOM 588 C CA . MET A 1 72 ? -0.298 -5.560 15.885 1.00 94.62 72 MET A CA 1
ATOM 589 C C . MET A 1 72 ? 0.205 -5.055 17.227 1.00 94.62 72 MET A C 1
ATOM 591 O O . MET A 1 72 ? -0.224 -4.034 17.755 1.00 94.62 72 MET A O 1
ATOM 595 N N . VAL A 1 73 ? 1.215 -5.755 17.728 1.00 94.88 73 VAL A N 1
ATOM 596 C CA . VAL A 1 73 ? 1.898 -5.412 18.970 1.00 94.88 73 VAL A CA 1
ATOM 597 C C . VAL A 1 73 ? 3.009 -4.398 18.677 1.00 94.88 73 VAL A C 1
ATOM 599 O O . VAL A 1 73 ? 3.830 -4.618 17.782 1.00 94.88 73 VAL A O 1
ATOM 602 N N . LYS A 1 74 ? 3.074 -3.314 19.465 1.00 94.94 74 LYS A N 1
ATOM 603 C CA . LYS A 1 74 ? 4.003 -2.174 19.287 1.00 94.94 74 LYS A CA 1
ATOM 604 C C . LYS A 1 74 ? 3.766 -1.450 17.952 1.00 94.94 74 LYS A C 1
ATOM 606 O O . LYS A 1 74 ? 2.637 -1.377 17.485 1.00 94.94 74 LYS A O 1
ATOM 611 N N . GLN A 1 75 ? 4.821 -0.899 17.343 1.00 95.00 75 GLN A N 1
ATOM 612 C CA . GLN A 1 75 ? 4.757 -0.091 16.117 1.00 95.00 75 GLN A CA 1
ATOM 613 C C . GLN A 1 75 ? 3.905 1.180 16.272 1.00 95.00 75 GLN A C 1
ATOM 615 O O . GLN A 1 75 ? 3.276 1.628 15.317 1.00 95.00 75 GLN A O 1
ATOM 620 N N . ASP A 1 76 ? 3.889 1.774 17.468 1.00 95.88 76 ASP A N 1
ATOM 621 C CA . ASP A 1 76 ? 2.991 2.886 17.819 1.00 95.88 76 ASP A CA 1
ATOM 622 C C . ASP A 1 76 ? 3.183 4.098 16.903 1.00 95.88 76 ASP A C 1
ATOM 624 O O . ASP A 1 76 ? 2.215 4.653 16.389 1.00 95.88 76 ASP A O 1
ATOM 628 N N . MET A 1 77 ? 4.439 4.420 16.583 1.00 95.50 77 MET A N 1
ATOM 629 C CA . MET A 1 77 ? 4.771 5.480 15.630 1.00 95.50 77 MET A CA 1
ATOM 630 C C . MET A 1 77 ? 4.220 5.192 14.225 1.00 95.50 77 MET A C 1
ATOM 632 O O . MET A 1 77 ? 3.630 6.071 13.602 1.00 95.50 77 MET A O 1
ATOM 636 N N . ALA A 1 78 ? 4.379 3.962 13.725 1.00 95.88 78 ALA A N 1
ATOM 637 C CA . ALA A 1 78 ? 3.907 3.592 12.393 1.00 95.88 78 ALA A CA 1
ATOM 638 C C . ALA A 1 78 ? 2.373 3.592 12.320 1.00 95.88 78 ALA A C 1
ATOM 640 O O . ALA A 1 78 ? 1.818 4.127 11.363 1.00 95.88 78 ALA A O 1
ATOM 641 N N . LYS A 1 79 ? 1.693 3.057 13.346 1.00 96.69 79 LYS A N 1
ATOM 642 C CA . LYS A 1 79 ? 0.225 3.083 13.460 1.00 96.69 79 LYS A CA 1
ATOM 643 C C . LYS A 1 79 ? -0.299 4.518 13.453 1.00 96.69 79 LYS A C 1
ATOM 645 O O . LYS A 1 79 ? -1.186 4.822 12.663 1.00 96.69 79 LYS A O 1
ATOM 650 N N . ALA A 1 80 ? 0.289 5.406 14.258 1.00 96.50 80 ALA A N 1
ATOM 651 C CA . ALA A 1 80 ? -0.126 6.805 14.333 1.00 96.50 80 ALA A CA 1
ATOM 652 C C . ALA A 1 80 ? 0.054 7.548 12.997 1.00 96.50 80 ALA A C 1
ATOM 654 O O . ALA A 1 80 ? -0.863 8.234 12.538 1.00 96.50 80 ALA A O 1
ATOM 655 N N . ILE A 1 81 ? 1.211 7.379 12.342 1.00 95.31 81 ILE A N 1
ATOM 656 C CA . ILE A 1 81 ? 1.498 8.020 11.050 1.00 95.31 81 ILE A CA 1
ATOM 657 C C . ILE A 1 81 ? 0.542 7.509 9.971 1.00 95.31 81 ILE A C 1
ATOM 659 O O . ILE A 1 81 ? -0.063 8.316 9.265 1.00 95.31 81 ILE A O 1
ATOM 663 N N . LEU A 1 82 ? 0.387 6.187 9.848 1.00 95.62 82 LEU A N 1
ATOM 664 C CA . LEU A 1 82 ? -0.481 5.582 8.839 1.00 95.62 82 LEU A CA 1
ATOM 665 C C . LEU A 1 82 ? -1.938 5.976 9.055 1.00 95.62 82 LEU A C 1
ATOM 667 O O . LEU A 1 82 ? -2.581 6.416 8.107 1.00 95.62 82 LEU A O 1
ATOM 671 N N . ALA A 1 83 ? -2.437 5.885 10.289 1.00 95.44 83 ALA A N 1
ATOM 672 C CA . ALA A 1 83 ? -3.810 6.254 10.598 1.00 95.44 83 ALA A CA 1
ATOM 673 C C . ALA A 1 83 ? -4.091 7.717 10.244 1.00 95.44 83 ALA A C 1
ATOM 675 O O . ALA A 1 83 ? -5.045 8.005 9.528 1.00 95.44 83 ALA A O 1
ATOM 676 N N . THR A 1 84 ? -3.203 8.629 10.646 1.00 93.81 84 THR A N 1
ATOM 677 C CA . THR A 1 84 ? -3.342 10.054 10.322 1.00 93.81 84 THR A CA 1
ATOM 678 C C . THR A 1 84 ? -3.337 10.280 8.813 1.00 93.81 84 THR A C 1
ATOM 680 O O . THR A 1 84 ? -4.258 10.894 8.280 1.00 93.81 84 THR A O 1
ATOM 683 N N . LYS A 1 85 ? -2.326 9.767 8.097 1.00 93.12 85 LYS A N 1
ATOM 684 C CA . LYS A 1 85 ? -2.166 10.024 6.658 1.00 93.12 85 LYS A CA 1
ATOM 685 C C . LYS A 1 85 ? -3.282 9.421 5.819 1.00 93.12 85 LYS A C 1
ATOM 687 O O . LYS A 1 85 ? -3.705 10.054 4.855 1.00 93.12 85 LYS A O 1
ATOM 692 N N . ILE A 1 86 ? -3.776 8.247 6.193 1.00 92.31 86 ILE A N 1
ATOM 693 C CA . ILE A 1 86 ? -4.860 7.575 5.481 1.00 92.31 86 ILE A CA 1
ATOM 694 C C . ILE A 1 86 ? -6.188 8.284 5.736 1.00 92.31 86 ILE A C 1
ATOM 696 O O . ILE A 1 86 ? -6.894 8.579 4.775 1.00 92.31 86 ILE A O 1
ATOM 700 N N . CYS A 1 87 ? -6.487 8.669 6.981 1.00 91.19 87 CYS A N 1
ATOM 701 C CA . CYS A 1 87 ? -7.666 9.486 7.266 1.00 91.19 87 CYS A CA 1
ATOM 702 C C . CYS A 1 87 ? -7.625 10.824 6.517 1.00 91.19 87 CYS A C 1
ATOM 704 O O . CYS A 1 87 ? -8.607 11.208 5.891 1.00 91.19 87 CYS A O 1
ATOM 706 N N . THR A 1 88 ? -6.475 11.508 6.497 1.00 89.62 88 THR A N 1
ATOM 707 C CA . THR A 1 88 ? -6.307 12.730 5.695 1.00 89.62 88 THR A CA 1
ATOM 708 C C . THR A 1 88 ? -6.533 12.472 4.204 1.00 89.62 88 THR A C 1
ATOM 710 O O . THR A 1 88 ? -7.173 13.282 3.542 1.00 89.62 88 THR A O 1
ATOM 713 N N . HIS A 1 89 ? -6.026 11.360 3.668 1.00 89.19 89 HIS A N 1
ATOM 714 C CA . HIS A 1 89 ? -6.174 11.017 2.255 1.00 89.19 89 HIS A CA 1
ATOM 715 C C . HIS A 1 89 ? -7.641 10.811 1.859 1.00 89.19 89 HIS A C 1
ATOM 717 O O . HIS A 1 89 ? -8.097 11.437 0.905 1.00 89.19 89 HIS A O 1
ATOM 723 N N . PHE A 1 90 ? -8.391 10.003 2.608 1.00 88.25 90 PHE A N 1
ATOM 724 C CA . PHE A 1 90 ? -9.801 9.747 2.303 1.00 88.25 90 PHE A CA 1
ATOM 725 C C . PHE A 1 90 ? -10.700 10.955 2.575 1.00 88.25 90 PHE A C 1
ATOM 727 O O . PHE A 1 90 ? -11.587 11.234 1.772 1.00 88.25 90 PHE A O 1
ATOM 734 N N . ASN A 1 91 ? -10.428 11.735 3.627 1.00 86.75 91 ASN A N 1
ATOM 735 C CA . ASN A 1 91 ? -11.144 12.992 3.860 1.00 86.75 91 ASN A CA 1
ATOM 736 C C . ASN A 1 91 ? -10.923 13.978 2.710 1.00 86.75 91 ASN A C 1
ATOM 738 O O . ASN A 1 91 ? -11.863 14.636 2.277 1.00 86.75 91 ASN A O 1
ATOM 742 N N . ARG A 1 92 ? -9.700 14.054 2.171 1.00 84.38 92 ARG A N 1
ATOM 743 C CA . ARG A 1 92 ? -9.410 14.885 0.999 1.00 84.38 92 ARG A CA 1
ATOM 744 C C . ARG A 1 92 ? -10.202 14.437 -0.229 1.00 84.38 92 ARG A C 1
ATOM 746 O O . ARG A 1 92 ? -10.698 15.291 -0.948 1.00 84.38 92 ARG A O 1
ATOM 753 N N . ILE A 1 93 ? -10.323 13.129 -0.466 1.00 84.62 93 ILE A N 1
ATOM 754 C CA . ILE A 1 93 ? -11.122 12.611 -1.586 1.00 84.62 93 ILE A CA 1
ATOM 755 C C . ILE A 1 93 ? -12.598 12.991 -1.410 1.00 84.62 93 ILE A C 1
ATOM 757 O O . ILE A 1 93 ? -13.196 13.539 -2.328 1.00 84.62 93 ILE A O 1
ATOM 761 N N . LYS A 1 94 ? -13.151 12.803 -0.206 1.00 83.94 94 LYS A N 1
ATOM 762 C CA . LYS A 1 94 ? -14.523 13.211 0.128 1.00 83.94 94 LYS A CA 1
ATOM 763 C C . LYS A 1 94 ? -14.755 14.708 -0.117 1.00 83.94 94 LYS A C 1
ATOM 765 O O . LYS A 1 94 ? -15.731 15.082 -0.753 1.00 83.94 94 LYS A O 1
ATOM 770 N N . HIS A 1 95 ? -13.825 15.560 0.317 1.00 81.75 95 HIS A N 1
ATOM 771 C CA . HIS A 1 95 ? -13.901 17.002 0.065 1.00 81.75 95 HIS A CA 1
ATOM 772 C C . HIS A 1 95 ? -13.823 17.363 -1.423 1.00 81.75 95 HIS A C 1
ATOM 774 O O . HIS A 1 95 ? -14.536 18.264 -1.852 1.00 81.75 95 HIS A O 1
ATOM 780 N N . ALA A 1 96 ? -12.997 16.663 -2.206 1.00 80.19 96 ALA A N 1
ATOM 781 C CA . ALA A 1 96 ? -12.905 16.877 -3.649 1.00 80.19 96 ALA A CA 1
ATOM 782 C C . ALA A 1 96 ? -14.209 16.504 -4.381 1.00 80.19 96 ALA A C 1
ATOM 784 O O . ALA A 1 96 ? -14.552 17.141 -5.374 1.00 80.19 96 ALA A O 1
ATOM 785 N N . GLU A 1 97 ? -14.944 15.501 -3.886 1.00 80.06 97 GLU A N 1
ATOM 786 C CA . GLU A 1 97 ? -16.268 15.134 -4.407 1.00 80.06 97 GLU A CA 1
ATOM 787 C C . GLU A 1 97 ? -17.364 16.137 -4.019 1.00 80.06 97 GLU A C 1
ATOM 789 O O . GLU A 1 97 ? -18.235 16.432 -4.836 1.00 80.06 97 GLU A O 1
ATOM 794 N N . ASP A 1 98 ? -17.340 16.637 -2.779 1.00 81.00 98 ASP A N 1
ATOM 795 C CA . ASP A 1 98 ? -18.384 17.521 -2.245 1.00 81.00 98 ASP A CA 1
ATOM 796 C C . ASP A 1 98 ? -18.229 18.981 -2.726 1.00 81.00 98 ASP A C 1
ATOM 798 O O . ASP A 1 98 ? -19.234 19.652 -2.973 1.00 81.00 98 ASP A O 1
ATOM 802 N N . SER A 1 99 ? -16.990 19.464 -2.894 1.00 77.88 99 SER A N 1
ATOM 803 C CA . SER A 1 99 ? -16.669 20.848 -3.287 1.00 77.88 99 SER A CA 1
ATOM 804 C C . SER A 1 99 ? -15.508 20.904 -4.298 1.00 77.88 99 SER A C 1
ATOM 806 O O . SER A 1 99 ? -14.367 21.175 -3.913 1.00 77.88 99 SER A O 1
ATOM 808 N N . PRO A 1 100 ? -15.769 20.703 -5.604 1.00 68.06 100 PRO A N 1
ATOM 809 C CA . PRO A 1 100 ? -14.721 20.654 -6.631 1.00 68.06 100 PRO A CA 1
ATOM 810 C C . PRO A 1 100 ? -13.964 21.979 -6.820 1.00 68.06 100 PRO A C 1
ATOM 812 O O . PRO A 1 100 ? -12.769 21.974 -7.110 1.00 68.06 100 PRO A O 1
ATOM 815 N N . ASP A 1 101 ? -14.650 23.114 -6.640 1.00 65.00 101 ASP A N 1
ATOM 8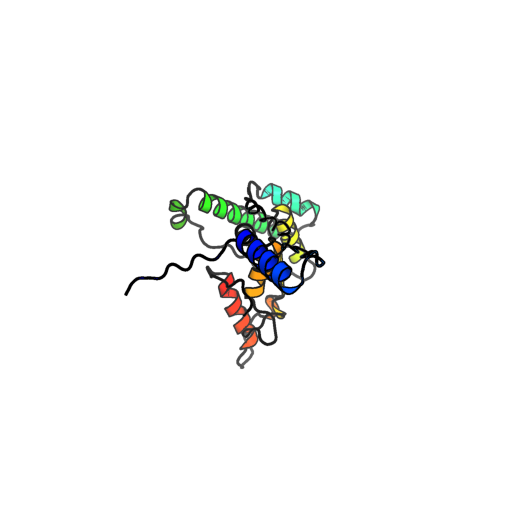16 C CA . ASP A 1 101 ? -14.106 24.453 -6.918 1.00 65.00 101 ASP A CA 1
ATOM 817 C C . ASP A 1 101 ? -13.053 24.916 -5.887 1.00 65.00 101 ASP A C 1
ATOM 819 O O . ASP A 1 101 ? -12.228 25.772 -6.197 1.00 65.00 101 ASP A O 1
ATOM 823 N N . ASP A 1 102 ? -13.032 24.319 -4.689 1.00 63.44 102 ASP A N 1
ATOM 824 C CA . ASP A 1 102 ? -12.141 24.690 -3.570 1.00 63.44 102 ASP A CA 1
ATOM 825 C C . ASP A 1 102 ? -10.857 23.823 -3.522 1.00 63.44 102 ASP A C 1
ATOM 827 O O . ASP A 1 102 ? -9.963 24.006 -2.692 1.00 63.44 102 ASP A O 1
ATOM 831 N N . PHE A 1 103 ? -10.738 22.845 -4.431 1.00 59.69 103 PHE A N 1
ATOM 832 C CA . PHE A 1 103 ? -9.661 21.849 -4.412 1.00 59.69 103 PHE A CA 1
ATOM 833 C C . PHE A 1 103 ? -8.278 22.446 -4.718 1.00 59.69 103 PHE A C 1
ATOM 835 O O . PHE A 1 103 ? -7.275 22.020 -4.144 1.00 59.69 103 PHE A O 1
ATOM 842 N N . ASN A 1 104 ? -8.219 23.457 -5.592 1.00 54.84 104 ASN A N 1
ATOM 843 C CA . ASN A 1 104 ? -6.963 24.080 -6.024 1.00 54.84 104 ASN A CA 1
ATOM 844 C C . ASN A 1 104 ? -6.376 25.067 -4.999 1.00 54.84 104 ASN A C 1
ATOM 846 O O . ASN A 1 104 ? -5.179 25.350 -5.058 1.00 54.84 104 ASN A O 1
ATOM 850 N N . GLU A 1 105 ? -7.176 25.567 -4.052 1.00 53.31 105 GLU A N 1
ATOM 851 C CA . GLU A 1 105 ? -6.713 26.476 -2.990 1.00 53.31 105 GLU A CA 1
ATOM 852 C C . GLU A 1 105 ? -6.381 25.740 -1.679 1.00 53.31 105 GLU A C 1
ATOM 854 O O . GLU A 1 105 ? -5.767 26.309 -0.769 1.00 53.31 105 GLU A O 1
ATOM 859 N N . MET A 1 106 ? -6.708 24.446 -1.582 1.00 56.72 106 MET A N 1
ATOM 860 C CA . MET A 1 106 ? -6.446 23.652 -0.389 1.00 56.72 106 MET A CA 1
ATOM 861 C C . MET A 1 106 ? -4.943 23.368 -0.214 1.00 56.72 106 MET A C 1
ATOM 863 O O . MET A 1 106 ? -4.328 22.545 -0.903 1.00 56.72 106 MET A O 1
ATOM 867 N N . VAL A 1 107 ? -4.347 23.999 0.801 1.00 51.34 107 VAL A N 1
ATOM 868 C CA . VAL A 1 107 ? -3.013 23.664 1.320 1.00 51.34 107 VAL A CA 1
ATOM 869 C C . VAL A 1 107 ? -3.006 22.183 1.731 1.00 51.34 107 VAL A C 1
ATOM 871 O O . VAL A 1 107 ? -3.570 21.812 2.756 1.00 51.34 107 VAL A O 1
ATOM 874 N N . GLY A 1 108 ? -2.386 21.319 0.918 1.00 53.53 108 GLY A N 1
ATOM 875 C CA . GLY A 1 108 ? -2.388 19.861 1.128 1.00 53.53 108 GLY A CA 1
ATOM 876 C C . GLY A 1 108 ? -2.930 19.009 -0.030 1.00 53.53 108 GLY A C 1
ATOM 877 O O . GLY A 1 108 ? -3.079 17.796 0.138 1.00 53.53 108 GLY A O 1
ATOM 878 N N . GLY A 1 109 ? -3.176 19.592 -1.210 1.00 57.53 109 GLY A N 1
ATOM 879 C CA . GLY A 1 109 ? -3.570 18.861 -2.429 1.00 57.53 109 GLY A CA 1
ATOM 880 C C . GLY A 1 109 ? -2.566 17.799 -2.920 1.00 57.53 109 GLY A C 1
ATOM 881 O O . GLY A 1 109 ? -2.924 16.895 -3.671 1.00 57.53 109 GLY A O 1
ATOM 882 N N . ILE A 1 110 ? -1.320 17.814 -2.436 1.00 67.44 110 ILE A N 1
ATOM 883 C CA . ILE A 1 110 ? -0.276 16.858 -2.842 1.00 67.44 110 ILE A CA 1
ATOM 884 C C . ILE A 1 110 ? -0.590 15.449 -2.320 1.00 67.44 110 ILE A C 1
ATOM 886 O O . ILE A 1 110 ? -0.838 15.243 -1.131 1.00 67.44 110 ILE A O 1
ATOM 890 N N . LYS A 1 111 ? -0.597 14.455 -3.219 1.00 77.25 111 LYS A N 1
ATOM 891 C CA . LYS A 1 111 ? -0.796 13.030 -2.896 1.00 77.25 111 LYS A CA 1
ATOM 892 C C . LYS A 1 111 ? 0.234 12.555 -1.862 1.00 77.25 111 LYS A C 1
ATOM 894 O O . LYS A 1 111 ? 1.439 12.683 -2.052 1.00 77.25 111 LYS A O 1
ATOM 899 N N . ASN A 1 112 ? -0.255 11.977 -0.766 1.00 79.56 112 ASN A N 1
ATOM 900 C CA . ASN A 1 112 ? 0.582 11.451 0.310 1.00 79.56 112 ASN A CA 1
ATOM 901 C C . ASN A 1 112 ? 0.940 9.984 0.038 1.00 79.56 112 ASN A C 1
ATOM 903 O O . ASN A 1 112 ? 0.228 9.081 0.472 1.00 79.56 112 ASN A O 1
ATOM 907 N N . ASN A 1 113 ? 2.053 9.746 -0.652 1.00 90.12 113 ASN A N 1
ATOM 908 C CA . ASN A 1 113 ? 2.634 8.406 -0.749 1.00 90.12 113 ASN A CA 1
ATOM 909 C C . ASN A 1 113 ? 3.432 8.090 0.532 1.00 90.12 113 ASN A C 1
ATOM 911 O O . ASN A 1 113 ? 4.042 8.983 1.124 1.00 90.12 113 ASN A O 1
ATOM 915 N N . VAL A 1 114 ? 3.435 6.829 0.974 1.00 92.75 114 VAL A N 1
ATOM 916 C CA . VAL A 1 114 ? 4.115 6.407 2.212 1.00 92.75 114 VAL A CA 1
ATOM 917 C C . VAL A 1 114 ? 5.247 5.439 1.893 1.00 92.75 114 VAL A C 1
ATOM 919 O O . VAL A 1 114 ? 5.023 4.394 1.291 1.00 92.75 114 VAL A O 1
ATOM 922 N N . LEU A 1 115 ? 6.455 5.754 2.367 1.00 93.69 115 LEU A N 1
ATOM 923 C CA . LEU A 1 115 ? 7.590 4.833 2.374 1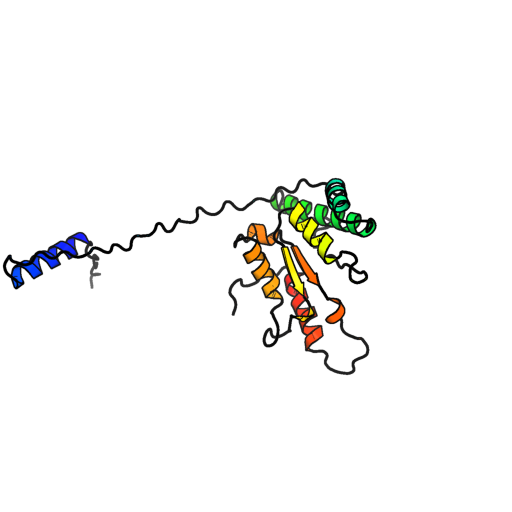.00 93.69 115 LEU A CA 1
ATOM 924 C C . LEU A 1 115 ? 7.773 4.257 3.781 1.00 93.69 115 LEU A C 1
ATOM 926 O O . LEU A 1 115 ? 7.987 4.995 4.742 1.00 93.69 115 LEU A O 1
ATOM 930 N N . MET A 1 116 ? 7.707 2.932 3.905 1.00 93.62 116 MET A N 1
ATOM 931 C CA . MET A 1 116 ? 7.884 2.237 5.179 1.00 93.62 116 MET A CA 1
ATOM 932 C C . MET A 1 116 ? 9.269 1.599 5.275 1.00 93.62 116 MET A C 1
ATOM 934 O O . MET A 1 116 ? 9.603 0.713 4.492 1.00 93.62 116 MET A O 1
ATOM 938 N N . ILE A 1 117 ? 10.042 1.983 6.291 1.00 93.38 117 ILE A N 1
ATOM 939 C CA . ILE A 1 117 ? 11.384 1.445 6.539 1.00 93.38 117 ILE A CA 1
ATOM 940 C C . ILE A 1 117 ? 11.372 0.637 7.835 1.00 93.38 117 ILE A C 1
ATOM 942 O O . ILE A 1 117 ? 10.883 1.088 8.867 1.00 93.38 117 ILE A O 1
ATOM 946 N N . GLY A 1 118 ? 11.923 -0.572 7.783 1.00 93.50 118 GLY A N 1
ATOM 947 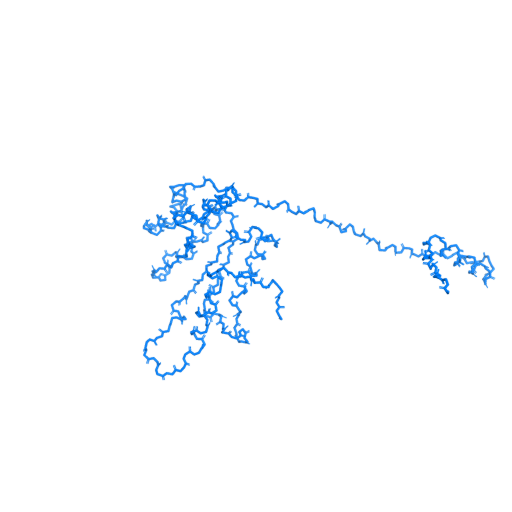C CA . GLY A 1 118 ? 12.101 -1.414 8.961 1.00 93.50 118 GLY A CA 1
ATOM 948 C C . GLY A 1 118 ? 12.632 -2.803 8.604 1.00 93.50 118 GLY A C 1
ATOM 949 O O . GLY A 1 118 ? 12.627 -3.165 7.423 1.00 93.50 118 GLY A O 1
ATOM 950 N N . PRO A 1 119 ? 13.057 -3.606 9.594 1.00 93.25 119 PRO A N 1
ATOM 951 C CA . PRO A 1 119 ? 13.548 -4.967 9.373 1.00 93.25 119 PRO A CA 1
ATOM 952 C C . PRO A 1 119 ? 12.506 -5.892 8.727 1.00 93.25 119 PRO A C 1
ATOM 954 O O . PRO A 1 119 ? 11.311 -5.579 8.647 1.00 93.25 119 PRO A O 1
ATOM 957 N N . THR A 1 120 ? 12.937 -7.054 8.249 1.00 90.69 120 THR A N 1
ATOM 958 C CA . THR A 1 120 ? 12.016 -8.111 7.809 1.00 90.69 120 THR A CA 1
ATOM 959 C C . THR A 1 120 ? 11.215 -8.651 9.004 1.00 90.69 120 THR A C 1
ATOM 961 O O . THR A 1 120 ? 11.660 -8.598 10.147 1.00 90.69 120 THR A O 1
ATOM 964 N N . GLY A 1 121 ? 9.981 -9.104 8.762 1.00 92.19 121 GLY A N 1
ATOM 965 C CA . GLY A 1 121 ? 9.149 -9.742 9.794 1.00 92.19 121 GLY A CA 1
ATOM 966 C C . GLY A 1 121 ? 8.468 -8.820 10.820 1.00 92.19 121 GLY A C 1
ATOM 967 O O . GLY A 1 121 ? 7.709 -9.314 11.642 1.00 92.19 121 GLY A O 1
ATOM 968 N N . VAL A 1 122 ? 8.645 -7.493 10.764 1.00 94.44 122 VAL A N 1
ATOM 969 C CA . VAL A 1 122 ? 8.022 -6.553 11.734 1.00 94.44 122 VAL A CA 1
ATOM 970 C C . VAL A 1 122 ? 6.559 -6.185 11.434 1.00 94.44 122 VAL A C 1
ATOM 972 O O . VAL A 1 122 ? 5.985 -5.334 12.107 1.00 94.44 122 VAL A O 1
ATOM 975 N N . GLY A 1 123 ? 5.951 -6.794 10.410 1.00 94.50 123 GLY A N 1
ATOM 976 C CA . GLY A 1 123 ? 4.544 -6.567 10.056 1.00 94.50 123 GLY A CA 1
ATOM 977 C C . GLY A 1 123 ? 4.273 -5.434 9.056 1.00 94.50 123 GLY A C 1
ATOM 978 O O . GLY A 1 123 ? 3.127 -5.015 8.940 1.00 94.50 123 GLY A O 1
ATOM 979 N N . LYS A 1 124 ? 5.278 -4.967 8.293 1.00 95.56 124 LYS A N 1
ATOM 980 C CA . LYS A 1 124 ? 5.118 -3.894 7.280 1.00 95.56 124 LYS A CA 1
ATOM 981 C C . LYS A 1 124 ? 4.017 -4.179 6.250 1.00 95.56 124 LYS A C 1
ATOM 983 O O . LYS A 1 124 ? 3.191 -3.325 5.981 1.00 95.56 124 LYS A O 1
ATOM 988 N N . THR A 1 125 ? 3.976 -5.386 5.691 1.00 94.62 125 THR A N 1
ATOM 989 C CA . THR A 1 125 ? 2.910 -5.770 4.749 1.00 94.62 125 THR A CA 1
ATOM 990 C C . THR A 1 125 ? 1.579 -5.994 5.468 1.00 94.62 125 THR A C 1
ATOM 992 O O . THR A 1 125 ? 0.512 -5.692 4.941 1.00 94.62 125 THR A O 1
ATOM 995 N N . TYR A 1 126 ? 1.634 -6.536 6.686 1.00 96.25 126 TYR A N 1
ATOM 996 C CA . TYR A 1 126 ? 0.445 -6.921 7.438 1.00 96.25 126 TYR A CA 1
ATOM 997 C C . TYR A 1 126 ? -0.380 -5.707 7.877 1.00 96.25 126 TYR A C 1
ATOM 999 O O . TYR A 1 126 ? -1.598 -5.727 7.716 1.00 96.25 126 TYR A O 1
ATOM 1007 N N . ILE A 1 127 ? 0.270 -4.628 8.337 1.00 96.75 127 ILE A N 1
ATOM 1008 C CA . ILE A 1 127 ? -0.422 -3.397 8.747 1.00 96.75 127 ILE A CA 1
ATOM 1009 C C . ILE A 1 127 ? -1.241 -2.804 7.601 1.00 96.75 127 ILE A C 1
ATOM 1011 O O . ILE A 1 127 ? -2.410 -2.487 7.785 1.00 96.75 127 ILE A O 1
ATOM 1015 N N . ILE A 1 128 ? -0.671 -2.729 6.395 1.00 96.31 128 ILE A N 1
ATOM 1016 C CA . ILE A 1 128 ? -1.349 -2.134 5.239 1.00 96.31 128 ILE A CA 1
ATOM 1017 C C . ILE A 1 128 ? -2.539 -2.994 4.809 1.00 96.31 128 ILE A C 1
ATOM 1019 O O . ILE A 1 128 ? -3.623 -2.466 4.573 1.00 96.31 128 ILE A O 1
ATOM 1023 N N . LYS A 1 129 ? -2.382 -4.325 4.812 1.00 96.06 129 LYS A N 1
ATOM 1024 C CA . LYS A 1 129 ? -3.484 -5.254 4.525 1.00 96.06 129 LYS A CA 1
ATOM 1025 C C . LYS A 1 129 ? -4.636 -5.110 5.526 1.00 96.06 129 LYS A C 1
ATOM 1027 O O . LYS A 1 129 ? -5.802 -5.157 5.136 1.00 96.06 129 LYS A O 1
ATOM 1032 N N . LEU A 1 130 ? -4.328 -4.930 6.813 1.00 96.88 130 LEU A N 1
ATOM 1033 C CA . LEU A 1 130 ? -5.341 -4.691 7.842 1.00 96.88 130 LEU A CA 1
ATOM 1034 C C . LEU A 1 130 ? -6.082 -3.374 7.617 1.00 96.88 130 LEU A C 1
ATOM 1036 O O . LEU A 1 130 ? -7.303 -3.348 7.768 1.00 96.88 130 LEU A O 1
ATOM 1040 N N . ILE A 1 131 ? -5.364 -2.314 7.244 1.00 95.69 131 ILE A N 1
ATOM 1041 C CA . ILE A 1 131 ? -5.964 -1.006 6.973 1.00 95.69 131 ILE A CA 1
ATOM 1042 C C . ILE A 1 131 ? -6.899 -1.084 5.765 1.00 95.69 131 ILE A C 1
ATOM 1044 O O . ILE A 1 131 ? -8.056 -0.688 5.882 1.00 95.69 131 ILE A O 1
ATOM 1048 N N . ALA A 1 132 ? -6.453 -1.669 4.650 1.00 95.06 132 ALA A N 1
ATOM 1049 C CA . ALA A 1 132 ? -7.297 -1.843 3.469 1.00 95.06 132 ALA A CA 1
ATOM 1050 C C . ALA A 1 132 ? -8.587 -2.610 3.798 1.00 95.06 132 ALA A C 1
ATOM 1052 O O . ALA A 1 132 ? -9.683 -2.169 3.458 1.00 95.06 132 ALA A O 1
ATOM 1053 N N . LYS A 1 133 ? -8.468 -3.698 4.575 1.00 93.94 133 LYS A N 1
ATOM 1054 C CA . LYS A 1 133 ? -9.617 -4.478 5.057 1.00 93.94 133 LYS A CA 1
ATOM 1055 C C . LYS A 1 133 ? -10.552 -3.665 5.958 1.00 93.94 133 LYS A C 1
ATOM 1057 O O . LYS A 1 133 ? -11.764 -3.833 5.871 1.00 93.94 133 LYS A O 1
ATOM 1062 N N . LYS A 1 134 ? -10.012 -2.828 6.849 1.00 94.12 134 LYS A N 1
ATOM 1063 C CA . LYS A 1 134 ? -10.806 -2.001 7.773 1.00 94.12 134 LYS A CA 1
ATOM 1064 C C . LYS A 1 134 ? -11.609 -0.934 7.041 1.00 94.12 134 LYS A C 1
ATOM 1066 O O . LYS A 1 134 ? -12.727 -0.645 7.454 1.00 94.12 134 LYS A O 1
ATOM 1071 N N . ILE A 1 135 ? -11.024 -0.359 5.997 1.00 92.06 135 ILE A N 1
ATOM 1072 C CA . ILE A 1 135 ? -11.643 0.695 5.189 1.00 92.06 135 ILE A CA 1
ATOM 1073 C C . ILE A 1 135 ? -12.595 0.093 4.147 1.00 92.06 135 ILE A C 1
ATOM 1075 O O . ILE A 1 135 ? -13.600 0.709 3.813 1.00 92.06 135 ILE A O 1
ATOM 1079 N N . GLY A 1 136 ? -12.323 -1.130 3.684 1.00 91.75 136 GLY A N 1
ATOM 1080 C CA . GLY A 1 136 ? -13.129 -1.806 2.669 1.00 91.75 136 GLY A CA 1
ATOM 1081 C C . GLY A 1 136 ? -12.781 -1.370 1.246 1.00 91.75 136 GLY A C 1
ATOM 1082 O O . GLY A 1 136 ? -13.670 -1.296 0.403 1.00 91.75 136 GLY A O 1
ATOM 1083 N N . VAL A 1 137 ? -11.505 -1.066 0.993 1.00 94.06 137 VAL A N 1
ATOM 1084 C CA . VAL A 1 137 ? -10.989 -0.657 -0.325 1.00 94.06 137 VAL A CA 1
ATOM 1085 C C . VAL A 1 137 ? -10.205 -1.788 -0.996 1.00 94.06 137 VAL A C 1
ATOM 1087 O O . VAL A 1 137 ? -9.618 -2.611 -0.281 1.00 94.06 137 VAL A O 1
ATOM 1090 N N . PRO A 1 138 ? -10.142 -1.822 -2.341 1.00 95.81 138 PRO A N 1
ATOM 1091 C CA . PRO A 1 138 ? -9.307 -2.768 -3.079 1.00 95.81 138 PRO A CA 1
ATOM 1092 C C . PRO A 1 138 ? -7.841 -2.673 -2.652 1.00 95.81 138 PRO A C 1
ATOM 1094 O O . PRO A 1 138 ? -7.334 -1.584 -2.364 1.00 95.81 138 PRO A O 1
ATOM 1097 N N . PHE A 1 139 ? -7.148 -3.809 -2.607 1.00 96.44 139 PHE A N 1
ATOM 1098 C CA . PHE A 1 139 ? -5.749 -3.875 -2.192 1.00 96.44 139 PHE A CA 1
ATOM 1099 C C . PHE A 1 139 ? -4.937 -4.777 -3.109 1.00 96.44 139 PHE A C 1
ATOM 1101 O O . PHE A 1 139 ? -5.203 -5.973 -3.200 1.00 96.44 139 PHE A O 1
ATOM 1108 N N . VAL A 1 140 ? -3.873 -4.225 -3.688 1.00 96.69 140 VAL A N 1
ATOM 1109 C CA . VAL A 1 140 ? -2.917 -4.982 -4.500 1.00 96.69 140 VAL A CA 1
ATOM 1110 C C . VAL A 1 140 ? -1.531 -4.914 -3.884 1.00 96.69 140 VAL A C 1
ATOM 1112 O O . VAL A 1 140 ? -1.051 -3.854 -3.478 1.00 96.69 140 VAL A O 1
ATOM 1115 N N . LYS A 1 141 ? -0.866 -6.072 -3.840 1.00 95.25 141 LYS A N 1
ATOM 1116 C CA . LYS A 1 141 ? 0.543 -6.195 -3.469 1.00 95.25 141 LYS A CA 1
ATOM 1117 C C . LYS A 1 141 ? 1.385 -6.480 -4.713 1.00 95.25 141 LYS A C 1
ATOM 1119 O O . LYS A 1 141 ? 1.244 -7.540 -5.314 1.00 95.25 141 LYS A O 1
ATOM 1124 N N . GLY A 1 142 ? 2.322 -5.585 -5.008 1.00 93.56 142 GLY A N 1
ATOM 1125 C CA . GLY A 1 142 ? 3.405 -5.771 -5.970 1.00 93.56 142 GLY A CA 1
ATOM 1126 C C . GLY A 1 142 ? 4.732 -6.087 -5.293 1.00 93.56 142 GLY A C 1
ATOM 1127 O O . GLY A 1 142 ? 4.995 -5.626 -4.185 1.00 93.56 142 GLY A O 1
ATOM 1128 N N . ASP A 1 143 ? 5.584 -6.846 -5.971 1.00 92.12 143 ASP A N 1
ATOM 1129 C CA . ASP A 1 143 ? 6.987 -7.039 -5.599 1.00 92.12 143 ASP A CA 1
ATOM 1130 C C . ASP A 1 143 ? 7.851 -6.304 -6.625 1.00 92.12 143 ASP A C 1
ATOM 1132 O O . ASP A 1 143 ? 7.768 -6.599 -7.820 1.00 92.12 143 ASP A O 1
ATOM 1136 N N . ALA A 1 144 ? 8.657 -5.343 -6.166 1.00 90.12 144 ALA A N 1
ATOM 1137 C CA . ALA A 1 144 ? 9.457 -4.493 -7.040 1.00 90.12 144 ALA A CA 1
ATOM 1138 C C . ALA A 1 144 ? 10.439 -5.284 -7.921 1.00 90.12 144 ALA A C 1
ATOM 1140 O O . ALA A 1 144 ? 10.778 -4.835 -9.015 1.00 90.12 144 ALA A O 1
ATOM 1141 N N . THR A 1 145 ? 10.877 -6.467 -7.477 1.00 86.62 145 THR A N 1
ATOM 1142 C CA . THR A 1 145 ? 11.826 -7.313 -8.218 1.00 86.62 145 THR A CA 1
ATOM 1143 C C . THR A 1 145 ? 11.220 -7.975 -9.452 1.00 86.62 145 THR A C 1
ATOM 1145 O O . THR A 1 145 ? 11.959 -8.441 -10.319 1.00 86.62 145 THR A O 1
ATOM 1148 N N . LYS A 1 146 ? 9.885 -8.018 -9.545 1.00 88.38 146 LYS A N 1
ATOM 1149 C CA . LYS A 1 146 ? 9.167 -8.657 -10.655 1.00 88.38 146 LYS A CA 1
ATOM 1150 C C . LYS A 1 146 ? 8.947 -7.732 -11.846 1.00 88.38 146 LYS A C 1
ATOM 1152 O O . LYS A 1 146 ? 8.565 -8.222 -12.908 1.00 88.38 146 LYS A O 1
ATOM 1157 N N . PHE A 1 147 ? 9.165 -6.430 -11.680 1.00 88.56 147 PHE A N 1
ATOM 1158 C CA . PHE A 1 147 ? 8.969 -5.453 -12.745 1.00 88.56 147 PHE A CA 1
ATOM 1159 C C . PHE A 1 147 ? 10.205 -5.319 -13.630 1.00 88.56 147 PHE A C 1
ATOM 1161 O O . PHE A 1 147 ? 11.341 -5.495 -13.185 1.00 88.56 147 PHE A O 1
ATOM 1168 N N . SER A 1 148 ? 9.980 -4.966 -14.894 1.00 83.44 148 SER A N 1
ATOM 1169 C CA . SER A 1 148 ? 11.048 -4.653 -15.847 1.00 83.44 148 SER A CA 1
ATOM 1170 C C . SER A 1 148 ? 10.676 -3.435 -16.692 1.00 83.44 148 SER A C 1
ATOM 1172 O O . SER A 1 148 ? 9.501 -3.206 -16.947 1.00 83.44 148 SER A O 1
ATOM 1174 N N . GLU A 1 149 ? 11.665 -2.657 -17.142 1.00 73.38 149 GLU A N 1
ATOM 1175 C CA . GLU A 1 149 ? 11.432 -1.415 -17.906 1.00 73.38 149 GLU A CA 1
ATOM 1176 C C . GLU A 1 149 ? 10.651 -1.638 -19.209 1.00 73.38 149 GLU A C 1
ATOM 1178 O O . GLU A 1 149 ? 9.833 -0.810 -19.592 1.00 73.38 149 GLU A O 1
ATOM 1183 N N . THR A 1 150 ? 10.904 -2.754 -19.895 1.00 69.19 150 THR A N 1
ATOM 1184 C CA . THR A 1 150 ? 10.290 -3.059 -21.194 1.00 69.19 150 THR A CA 1
ATOM 1185 C C . THR A 1 150 ? 9.068 -3.967 -21.098 1.00 69.19 150 THR A C 1
ATOM 1187 O O . THR A 1 150 ? 8.481 -4.273 -22.131 1.00 69.19 150 THR A O 1
ATOM 1190 N N . GLY A 1 151 ? 8.731 -4.478 -19.907 1.00 62.78 151 GLY A N 1
ATOM 1191 C CA . GLY A 1 151 ? 7.692 -5.503 -19.737 1.00 62.78 151 GLY A CA 1
ATOM 1192 C C . GLY A 1 151 ? 7.975 -6.836 -20.459 1.00 62.78 151 GLY A C 1
ATOM 1193 O O . GLY A 1 151 ? 7.113 -7.705 -20.510 1.00 62.78 151 GLY A O 1
ATOM 1194 N N . TYR A 1 152 ? 9.166 -7.021 -21.054 1.00 60.59 152 TYR A N 1
ATOM 1195 C CA . TYR A 1 152 ? 9.454 -8.161 -21.941 1.00 60.59 152 TYR A CA 1
ATOM 1196 C C . TYR A 1 152 ? 9.920 -9.421 -21.192 1.00 60.59 152 TYR A C 1
ATOM 1198 O O . TYR A 1 152 ? 9.720 -10.538 -21.663 1.00 60.59 152 TYR A O 1
ATOM 1206 N N . VAL A 1 153 ? 10.566 -9.258 -20.030 1.00 62.84 153 VAL A N 1
ATOM 1207 C CA . VAL A 1 153 ? 11.097 -10.372 -19.206 1.00 62.84 153 VAL A CA 1
ATOM 1208 C C . VAL A 1 153 ? 10.561 -10.324 -17.761 1.00 62.84 153 VAL A C 1
ATOM 1210 O O . VAL A 1 153 ? 10.811 -11.229 -16.970 1.00 62.84 153 VAL A O 1
ATOM 1213 N N . GLY A 1 154 ? 9.779 -9.298 -17.419 1.00 73.94 154 GLY A N 1
ATOM 1214 C CA . GLY A 1 154 ? 9.093 -9.118 -16.137 1.00 73.94 154 GLY A CA 1
ATOM 1215 C C . GLY A 1 154 ? 7.769 -8.377 -16.334 1.00 73.94 154 GLY A C 1
ATOM 1216 O O . GLY A 1 154 ? 7.497 -7.915 -17.438 1.00 73.94 154 GLY A O 1
ATOM 1217 N N . GLY A 1 155 ? 6.958 -8.264 -15.282 1.00 81.81 155 GLY A N 1
ATOM 1218 C CA . GLY A 1 155 ? 5.656 -7.588 -15.348 1.00 81.81 155 GLY A CA 1
ATOM 1219 C C . GLY A 1 155 ? 5.778 -6.087 -15.622 1.00 81.81 155 GLY A C 1
ATOM 1220 O O . GLY A 1 155 ? 6.826 -5.483 -15.353 1.00 81.81 155 GLY A O 1
ATOM 1221 N N . ASP A 1 156 ? 4.705 -5.491 -16.134 1.00 87.81 156 ASP A N 1
ATOM 1222 C CA . ASP A 1 156 ? 4.578 -4.041 -16.250 1.00 87.81 156 ASP A CA 1
ATOM 1223 C C . ASP A 1 156 ? 4.136 -3.465 -14.896 1.00 87.81 156 ASP A C 1
ATOM 1225 O O . ASP A 1 156 ? 3.343 -4.055 -14.163 1.00 87.81 156 ASP A O 1
ATOM 1229 N N . VAL A 1 157 ? 4.656 -2.297 -14.539 1.00 88.06 157 VAL A N 1
ATOM 1230 C CA . VAL A 1 157 ? 4.229 -1.572 -13.338 1.00 88.06 157 VAL A CA 1
ATOM 1231 C C . VAL A 1 157 ? 2.761 -1.149 -13.453 1.00 88.06 157 VAL A C 1
ATOM 1233 O O . VAL A 1 157 ? 2.050 -1.119 -12.448 1.00 88.06 157 VAL A O 1
ATOM 1236 N N . GLU A 1 158 ? 2.291 -0.856 -14.668 1.00 89.19 158 GLU A N 1
ATOM 1237 C CA . GLU A 1 158 ? 0.896 -0.490 -14.933 1.00 89.19 158 GLU A CA 1
ATOM 1238 C C . GLU A 1 158 ? -0.077 -1.643 -14.621 1.00 89.19 158 GLU A C 1
ATOM 1240 O O . GLU A 1 158 ? -1.239 -1.395 -14.282 1.00 89.19 158 GLU A O 1
ATOM 1245 N N . ASP A 1 159 ? 0.406 -2.893 -14.609 1.00 90.00 159 ASP A N 1
ATOM 1246 C CA . ASP A 1 159 ? -0.399 -4.053 -14.217 1.00 90.00 159 ASP A CA 1
ATOM 1247 C C . ASP A 1 159 ? -0.875 -3.965 -12.764 1.00 90.00 159 ASP A C 1
ATOM 1249 O O . ASP A 1 159 ? -1.937 -4.491 -12.451 1.00 90.00 159 ASP A O 1
ATOM 1253 N N . LEU A 1 160 ? -0.182 -3.227 -11.885 1.00 92.69 160 LEU A N 1
ATOM 1254 C CA . LEU A 1 160 ? -0.657 -2.992 -10.516 1.00 92.69 160 LEU A CA 1
ATOM 1255 C C . LEU A 1 160 ? -2.010 -2.285 -10.479 1.00 92.69 160 LEU A C 1
ATOM 1257 O O . LEU A 1 160 ? -2.833 -2.575 -9.612 1.00 92.69 160 LEU A O 1
ATOM 1261 N N . VAL A 1 161 ? -2.236 -1.352 -11.404 1.00 92.69 161 VAL A N 1
ATOM 1262 C CA . VAL A 1 161 ? -3.502 -0.619 -11.499 1.00 92.69 161 VAL A CA 1
ATOM 1263 C C . VAL A 1 161 ? -4.566 -1.497 -12.148 1.00 92.69 161 VAL A C 1
ATOM 1265 O O . VAL A 1 161 ? -5.701 -1.523 -11.675 1.00 92.69 161 VAL A O 1
ATOM 1268 N N . ARG A 1 162 ? -4.199 -2.286 -13.166 1.00 92.44 162 ARG A N 1
ATOM 1269 C CA . ARG A 1 162 ? -5.108 -3.265 -13.787 1.00 92.44 162 ARG A CA 1
ATOM 1270 C C . ARG A 1 162 ? -5.571 -4.316 -12.775 1.00 92.44 162 ARG A C 1
ATOM 1272 O O . ARG A 1 162 ? -6.759 -4.615 -12.694 1.00 92.44 162 ARG A O 1
ATOM 1279 N N . ASP A 1 163 ? -4.659 -4.826 -11.958 1.00 94.19 163 ASP A N 1
ATOM 1280 C CA . ASP A 1 163 ? -4.971 -5.770 -10.887 1.00 94.19 163 ASP A CA 1
ATOM 1281 C C . ASP A 1 163 ? -5.833 -5.128 -9.793 1.00 94.19 163 ASP A C 1
ATOM 1283 O O . ASP A 1 163 ? -6.690 -5.796 -9.220 1.00 94.19 163 ASP A O 1
ATOM 1287 N N . LEU A 1 164 ? -5.676 -3.824 -9.538 1.00 95.12 164 LEU A N 1
ATOM 1288 C CA . LEU A 1 164 ? -6.498 -3.105 -8.562 1.00 95.12 164 LEU A CA 1
ATOM 1289 C C . LEU A 1 164 ? -7.946 -2.968 -9.038 1.00 95.12 164 LEU A C 1
ATOM 1291 O O . LEU A 1 164 ? -8.868 -3.115 -8.241 1.00 95.12 164 LEU A O 1
ATOM 1295 N N . VAL A 1 165 ? -8.140 -2.732 -10.338 1.00 94.50 165 VAL A N 1
ATOM 1296 C CA . VAL A 1 165 ? -9.464 -2.720 -10.978 1.00 94.50 165 VAL A CA 1
ATOM 1297 C C . VAL A 1 165 ? -10.112 -4.102 -10.921 1.00 94.50 165 VAL A C 1
ATOM 1299 O O . VAL A 1 165 ? -11.291 -4.208 -10.587 1.00 94.50 165 VAL A O 1
ATOM 1302 N N . ARG A 1 166 ? -9.340 -5.170 -11.154 1.00 93.94 166 ARG A N 1
ATOM 1303 C CA . ARG A 1 166 ? -9.834 -6.549 -11.011 1.00 93.94 166 ARG A CA 1
ATOM 1304 C C . ARG A 1 166 ? -10.250 -6.867 -9.574 1.00 93.94 166 ARG A C 1
ATOM 1306 O O . ARG A 1 166 ? -11.313 -7.440 -9.369 1.00 93.94 166 ARG A O 1
ATOM 1313 N N . GLU A 1 167 ? -9.455 -6.460 -8.584 1.00 94.75 167 GLU A N 1
ATOM 1314 C CA . GLU A 1 167 ? -9.794 -6.608 -7.156 1.00 94.75 167 GLU A CA 1
ATOM 1315 C C . GLU A 1 167 ? -11.037 -5.783 -6.766 1.00 94.75 167 GLU A C 1
ATOM 1317 O O . GLU A 1 167 ? -11.713 -6.085 -5.784 1.00 94.75 167 GLU A O 1
ATOM 1322 N N . ALA A 1 168 ? -11.365 -4.751 -7.548 1.00 94.62 168 ALA A N 1
ATOM 1323 C CA . ALA A 1 168 ? -12.568 -3.942 -7.402 1.00 94.62 168 ALA A CA 1
ATOM 1324 C C . ALA A 1 168 ? -13.791 -4.493 -8.168 1.00 94.62 168 ALA A C 1
ATOM 1326 O 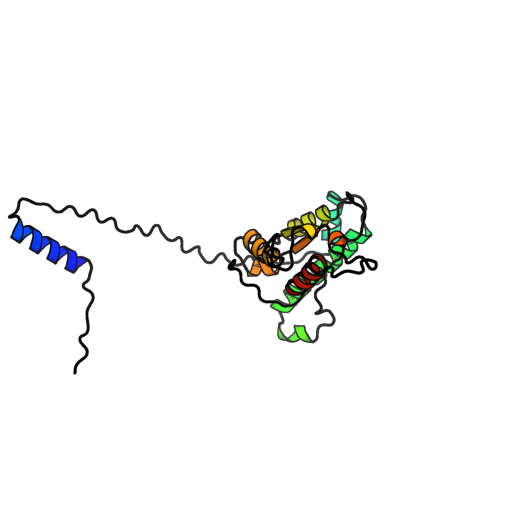O . ALA A 1 168 ? -14.783 -3.777 -8.289 1.00 94.62 168 ALA A O 1
ATOM 1327 N N . ASP A 1 169 ? -13.753 -5.728 -8.687 1.00 93.75 169 ASP A N 1
ATOM 1328 C CA . ASP A 1 169 ? -14.807 -6.314 -9.537 1.00 93.75 169 ASP A CA 1
ATOM 1329 C C . ASP A 1 169 ? -15.149 -5.442 -10.769 1.00 93.75 169 ASP A C 1
ATOM 1331 O O . ASP A 1 169 ? -16.326 -5.273 -11.113 1.00 93.75 169 ASP A O 1
ATOM 1335 N N . ASP A 1 170 ? -14.118 -4.859 -11.395 1.00 92.31 170 ASP A N 1
ATOM 1336 C CA . ASP A 1 170 ? -14.193 -3.916 -12.523 1.00 92.31 170 ASP A CA 1
ATOM 1337 C C . ASP A 1 170 ? -14.900 -2.574 -12.206 1.00 92.31 170 ASP A C 1
ATOM 1339 O O . ASP A 1 170 ? -15.214 -1.789 -13.106 1.00 92.31 170 ASP A O 1
ATOM 1343 N N . ASP A 1 171 ? -15.113 -2.251 -10.923 1.00 92.56 171 ASP A N 1
ATOM 1344 C CA . ASP A 1 171 ? -15.601 -0.938 -10.483 1.00 92.56 171 ASP A CA 1
ATOM 1345 C C . ASP A 1 171 ? -14.448 0.081 -10.445 1.00 92.56 171 ASP A C 1
ATOM 1347 O O . ASP A 1 171 ? -13.659 0.146 -9.499 1.00 92.56 171 ASP A O 1
ATOM 1351 N N . ILE A 1 172 ? -14.365 0.912 -11.488 1.00 91.50 172 ILE A N 1
ATOM 1352 C CA . ILE A 1 172 ? -13.331 1.950 -11.629 1.00 91.50 172 ILE A CA 1
ATOM 1353 C C . ILE A 1 172 ? -13.380 2.974 -10.495 1.00 91.50 172 ILE A C 1
ATOM 1355 O O . ILE A 1 172 ? -12.330 3.404 -10.021 1.00 91.50 172 ILE A O 1
ATOM 1359 N N . GLN A 1 173 ? -14.577 3.360 -10.046 1.00 89.12 173 GLN A N 1
ATOM 1360 C CA . GLN A 1 173 ? -14.718 4.339 -8.967 1.00 89.12 173 GLN A CA 1
ATOM 1361 C C . GLN A 1 173 ? -14.161 3.755 -7.669 1.00 89.12 173 GLN A C 1
ATOM 1363 O O . GLN A 1 173 ? -13.363 4.389 -6.984 1.00 89.12 173 GLN A O 1
ATOM 1368 N N . LEU A 1 174 ? -14.494 2.498 -7.375 1.00 90.44 174 LEU A N 1
ATOM 1369 C CA . LEU A 1 174 ? -13.954 1.798 -6.215 1.00 90.44 174 LEU A CA 1
ATOM 1370 C C . LEU A 1 174 ? -12.430 1.596 -6.312 1.00 90.44 174 LEU A C 1
ATOM 1372 O O . LEU A 1 174 ? -11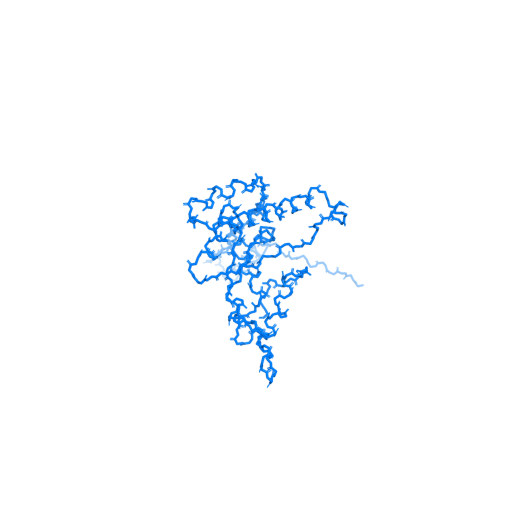.725 1.764 -5.315 1.00 90.44 174 LEU A O 1
ATOM 1376 N N . ALA A 1 175 ? -11.909 1.279 -7.500 1.00 92.75 175 ALA A N 1
ATOM 1377 C CA . ALA A 1 175 ? -10.477 1.101 -7.739 1.00 92.75 175 ALA A CA 1
ATOM 1378 C C . ALA A 1 175 ? -9.670 2.392 -7.523 1.00 92.75 175 ALA A C 1
ATOM 1380 O O . ALA A 1 175 ? -8.560 2.332 -6.993 1.00 92.75 175 ALA A O 1
ATOM 1381 N N . GLN A 1 176 ? -10.229 3.564 -7.850 1.00 90.19 176 GLN A N 1
ATOM 1382 C CA . GLN A 1 176 ? -9.594 4.870 -7.603 1.00 90.19 176 GLN A CA 1
ATOM 1383 C C . GLN A 1 176 ? -9.349 5.154 -6.111 1.00 90.19 176 GLN A C 1
ATOM 1385 O O . GLN A 1 176 ? -8.454 5.925 -5.767 1.00 90.19 176 GLN A O 1
ATOM 1390 N N . HIS A 1 177 ? -10.097 4.498 -5.222 1.00 90.94 177 HIS A N 1
ATOM 1391 C CA . HIS A 1 177 ? -9.915 4.555 -3.770 1.00 90.94 177 HIS A CA 1
ATOM 1392 C C . HIS A 1 177 ? -9.008 3.438 -3.215 1.00 90.94 177 HIS A C 1
ATOM 1394 O O . HIS A 1 177 ? -8.823 3.334 -1.999 1.00 90.94 177 HIS A O 1
ATOM 1400 N N . GLY A 1 178 ? -8.486 2.565 -4.080 1.00 93.56 178 GLY A N 1
ATOM 1401 C CA . GLY A 1 178 ? -7.708 1.395 -3.696 1.00 93.56 178 GLY A CA 1
ATOM 1402 C C . GLY A 1 178 ? -6.296 1.709 -3.196 1.00 93.56 178 GLY A C 1
ATOM 1403 O O . GLY A 1 178 ? -5.759 2.806 -3.350 1.00 93.56 178 GLY A O 1
ATOM 1404 N N . ILE A 1 179 ? -5.671 0.705 -2.581 1.00 95.31 179 ILE A N 1
ATOM 1405 C CA . ILE A 1 179 ? -4.319 0.784 -2.023 1.00 95.31 179 ILE A CA 1
ATOM 1406 C C . ILE A 1 179 ? -3.390 -0.140 -2.809 1.00 95.31 179 ILE A C 1
ATOM 1408 O O . ILE A 1 179 ? -3.583 -1.356 -2.844 1.00 95.31 179 ILE A O 1
ATOM 1412 N N . ILE A 1 180 ? -2.323 0.434 -3.362 1.00 95.62 180 ILE A N 1
ATOM 1413 C CA . ILE A 1 180 ? -1.217 -0.310 -3.970 1.00 95.62 180 ILE A CA 1
ATOM 1414 C C . ILE A 1 180 ? -0.055 -0.344 -2.978 1.00 95.62 180 ILE A C 1
ATOM 1416 O O . ILE A 1 180 ? 0.424 0.695 -2.520 1.00 95.62 180 ILE A O 1
ATOM 1420 N N . TYR A 1 181 ? 0.412 -1.544 -2.643 1.00 96.19 181 TYR A N 1
ATOM 1421 C CA . TYR A 1 181 ? 1.574 -1.764 -1.789 1.00 96.19 181 TYR A CA 1
ATOM 1422 C C . TYR A 1 181 ? 2.701 -2.416 -2.581 1.00 96.19 181 TYR A C 1
ATOM 1424 O O . TYR A 1 181 ? 2.533 -3.511 -3.113 1.00 96.19 181 TYR A O 1
ATOM 1432 N N . ILE A 1 182 ? 3.861 -1.764 -2.615 1.00 94.81 182 ILE A N 1
ATOM 1433 C CA . ILE A 1 182 ? 5.051 -2.266 -3.302 1.00 94.81 182 ILE A CA 1
ATOM 1434 C C . ILE A 1 182 ? 6.058 -2.733 -2.252 1.00 94.81 182 ILE A C 1
ATOM 1436 O O . ILE A 1 182 ? 6.518 -1.949 -1.420 1.00 94.81 182 ILE A O 1
ATOM 1440 N N . ASP A 1 183 ? 6.375 -4.022 -2.286 1.00 93.25 183 ASP A N 1
ATOM 1441 C CA . ASP A 1 183 ? 7.374 -4.660 -1.432 1.00 93.25 183 ASP A CA 1
ATOM 1442 C C . ASP A 1 183 ? 8.745 -4.698 -2.124 1.00 93.25 183 ASP A C 1
ATOM 1444 O O . ASP A 1 183 ? 8.846 -4.492 -3.333 1.00 93.25 183 ASP A O 1
ATOM 1448 N N . GLU A 1 184 ? 9.800 -4.960 -1.353 1.00 91.69 184 GLU A N 1
ATOM 1449 C CA . GLU A 1 184 ? 11.183 -5.096 -1.849 1.00 91.69 184 GLU A CA 1
ATOM 1450 C C . GLU A 1 184 ? 11.712 -3.900 -2.670 1.00 91.69 184 GLU A C 1
ATOM 1452 O O . GLU A 1 184 ? 12.601 -4.036 -3.513 1.00 91.69 184 GLU A O 1
ATOM 1457 N N . ILE A 1 185 ? 11.211 -2.688 -2.398 1.00 90.56 185 ILE A N 1
ATOM 1458 C CA . ILE A 1 185 ? 11.644 -1.462 -3.091 1.00 90.56 185 ILE A CA 1
ATOM 1459 C C . ILE A 1 185 ? 13.155 -1.195 -2.942 1.00 90.56 185 ILE A C 1
ATOM 1461 O O . ILE A 1 185 ? 13.773 -0.573 -3.804 1.00 90.56 185 ILE A O 1
ATOM 1465 N N . ASP A 1 186 ? 13.783 -1.710 -1.879 1.00 89.44 186 ASP A N 1
ATOM 1466 C CA . ASP A 1 186 ? 15.231 -1.630 -1.670 1.00 89.44 186 ASP A CA 1
ATOM 1467 C C . ASP A 1 186 ? 16.029 -2.367 -2.755 1.00 89.44 186 ASP A C 1
ATOM 1469 O O . ASP A 1 186 ? 17.175 -2.007 -3.020 1.00 89.44 186 ASP A O 1
ATOM 1473 N N . LYS A 1 187 ? 15.446 -3.374 -3.417 1.00 86.75 187 LYS A N 1
ATOM 1474 C CA . LYS A 1 187 ? 16.128 -4.175 -4.446 1.00 86.75 187 LYS A CA 1
ATOM 1475 C C . LYS A 1 187 ? 16.295 -3.447 -5.768 1.00 86.75 187 LYS A C 1
ATOM 1477 O O . LYS A 1 187 ? 17.253 -3.722 -6.495 1.00 86.75 187 LYS A O 1
ATOM 1482 N N . ILE A 1 188 ? 15.397 -2.510 -6.055 1.00 84.94 188 ILE A N 1
ATOM 1483 C CA . ILE A 1 188 ? 15.461 -1.678 -7.257 1.00 84.94 188 ILE A CA 1
ATOM 1484 C C . ILE A 1 188 ? 16.193 -0.357 -7.016 1.00 84.94 188 ILE A C 1
ATOM 1486 O O . ILE A 1 188 ? 16.415 0.383 -7.971 1.00 84.94 188 ILE A O 1
ATOM 1490 N N . ALA A 1 189 ? 16.586 -0.052 -5.774 1.00 81.38 189 ALA A N 1
ATOM 1491 C CA . ALA A 1 189 ? 17.386 1.125 -5.463 1.00 81.38 189 ALA A CA 1
ATOM 1492 C C . ALA A 1 189 ? 18.751 1.043 -6.169 1.00 81.38 189 ALA A C 1
ATOM 1494 O O . ALA A 1 189 ? 19.444 0.024 -6.115 1.00 81.38 189 ALA A O 1
ATOM 1495 N N . SER A 1 190 ? 19.142 2.125 -6.843 1.00 68.69 190 SER A N 1
ATOM 1496 C CA . SER A 1 190 ? 20.410 2.202 -7.570 1.00 68.69 190 SER A CA 1
ATOM 1497 C C . SER A 1 190 ? 21.579 2.208 -6.586 1.00 68.69 190 SER A C 1
ATOM 1499 O O . SER A 1 190 ? 21.616 3.036 -5.673 1.00 68.69 190 SER A O 1
ATOM 1501 N N . SER A 1 191 ? 22.572 1.340 -6.775 1.00 62.47 191 SER A N 1
ATOM 1502 C CA . SER A 1 191 ? 23.807 1.416 -5.990 1.00 62.47 191 SER A CA 1
ATOM 1503 C C . SER A 1 191 ? 24.722 2.507 -6.551 1.00 62.47 191 SER A C 1
ATOM 1505 O O . SER A 1 191 ? 25.102 2.441 -7.718 1.00 62.47 191 SER A O 1
ATOM 1507 N N . HIS A 1 192 ? 25.146 3.461 -5.717 1.00 58.00 192 HIS A N 1
ATOM 1508 C CA . HIS A 1 192 ? 26.029 4.575 -6.102 1.00 58.00 192 HIS A CA 1
ATOM 1509 C C . HIS A 1 192 ? 27.404 4.166 -6.685 1.00 58.00 192 HIS A C 1
ATOM 1511 O O . HIS A 1 192 ? 28.112 5.025 -7.199 1.00 58.00 192 HIS A O 1
ATOM 1517 N N . ASN A 1 193 ? 27.786 2.883 -6.628 1.00 53.62 193 ASN A N 1
ATOM 1518 C CA . ASN A 1 193 ? 29.141 2.404 -6.936 1.00 53.62 193 ASN A CA 1
ATOM 1519 C C . ASN A 1 193 ? 29.267 1.550 -8.212 1.00 53.62 193 ASN A C 1
ATOM 1521 O O . ASN A 1 193 ? 30.347 1.019 -8.471 1.00 53.62 193 ASN A O 1
ATOM 1525 N N . LEU A 1 194 ? 28.211 1.387 -9.014 1.00 52.25 194 LEU A N 1
ATOM 1526 C CA . LEU A 1 194 ? 28.319 0.654 -10.280 1.00 52.25 194 LEU A CA 1
ATOM 1527 C C . LEU A 1 194 ? 28.660 1.616 -11.424 1.00 52.25 194 LEU A C 1
ATOM 1529 O O . LEU A 1 194 ? 27.818 2.363 -11.911 1.00 52.25 194 LEU A O 1
ATOM 1533 N N . ILE A 1 195 ? 29.921 1.577 -11.863 1.00 45.44 195 ILE A N 1
ATOM 1534 C CA . ILE A 1 195 ? 30.376 2.179 -13.122 1.00 45.44 195 ILE A CA 1
ATOM 1535 C C . ILE A 1 195 ? 29.864 1.274 -14.253 1.00 45.44 195 ILE A C 1
ATOM 1537 O O . ILE A 1 195 ? 30.534 0.339 -14.682 1.00 45.44 195 ILE A O 1
ATOM 1541 N N . GLY A 1 196 ? 28.621 1.502 -14.669 1.00 59.62 196 GLY A N 1
ATOM 1542 C CA . GLY A 1 196 ? 27.934 0.764 -15.727 1.00 59.62 196 GLY A CA 1
ATOM 1543 C C . GLY A 1 196 ? 26.481 1.220 -15.847 1.00 59.62 196 GLY A C 1
ATOM 1544 O O . GLY A 1 196 ? 25.912 1.742 -14.892 1.00 59.62 196 GLY A O 1
ATOM 1545 N N . ALA A 1 197 ? 25.874 1.064 -17.023 1.00 55.41 197 ALA A N 1
ATOM 1546 C CA . ALA A 1 197 ? 24.483 1.450 -17.222 1.00 55.41 197 ALA A CA 1
ATOM 1547 C C . ALA A 1 197 ? 23.555 0.475 -16.470 1.00 55.41 197 ALA A C 1
ATOM 1549 O O . ALA A 1 197 ? 23.314 -0.640 -16.928 1.00 55.41 197 ALA A O 1
ATOM 1550 N N . ASP A 1 198 ? 23.029 0.890 -15.315 1.00 61.56 198 ASP A N 1
ATOM 1551 C CA . ASP A 1 198 ? 22.009 0.151 -14.555 1.00 61.56 198 ASP A CA 1
ATOM 1552 C C . ASP A 1 198 ? 20.613 0.419 -15.147 1.00 61.56 198 ASP A C 1
ATOM 1554 O O . ASP A 1 198 ? 19.729 1.017 -14.522 1.00 61.56 198 ASP A O 1
ATOM 1558 N N . VAL A 1 199 ? 20.468 0.065 -16.431 1.00 58.59 199 VAL A N 1
ATOM 1559 C CA . VAL A 1 199 ? 19.305 0.399 -17.269 1.00 58.59 199 VAL A CA 1
ATOM 1560 C C . VAL A 1 199 ? 18.042 -0.254 -16.700 1.00 58.59 199 VAL A C 1
ATOM 1562 O O . VAL A 1 199 ? 17.031 0.412 -16.517 1.00 58.59 199 VAL A O 1
ATOM 1565 N N . SER A 1 200 ? 18.136 -1.515 -16.263 1.00 67.81 200 SER A N 1
ATOM 1566 C CA . SER A 1 200 ? 16.971 -2.274 -15.796 1.00 67.81 200 SER A CA 1
ATOM 1567 C C . SER A 1 200 ? 16.394 -1.788 -14.462 1.00 67.81 200 SER A C 1
ATOM 1569 O O . SER A 1 200 ? 15.175 -1.738 -14.330 1.00 67.81 200 SER A O 1
ATOM 1571 N N . ARG A 1 201 ? 17.216 -1.459 -13.452 1.00 76.69 201 ARG A N 1
ATOM 1572 C CA . ARG A 1 201 ? 16.703 -1.074 -12.118 1.00 76.69 201 ARG A CA 1
ATOM 1573 C C . ARG A 1 201 ? 16.209 0.365 -12.094 1.00 76.69 201 ARG A C 1
ATOM 1575 O O . ARG A 1 201 ? 15.138 0.654 -11.564 1.00 76.69 201 ARG A O 1
ATOM 1582 N N . THR A 1 202 ? 16.966 1.257 -12.731 1.00 81.00 202 THR A N 1
ATOM 1583 C CA . THR A 1 202 ? 16.577 2.664 -12.889 1.00 81.00 202 THR A CA 1
ATOM 1584 C C . THR A 1 202 ? 15.328 2.791 -13.763 1.00 81.00 202 THR A C 1
ATOM 1586 O O . THR A 1 202 ? 14.474 3.631 -13.486 1.00 81.00 202 THR A O 1
ATOM 1589 N N . GLY A 1 203 ? 15.184 1.935 -14.780 1.00 84.75 203 GLY A N 1
ATOM 1590 C CA . GLY A 1 203 ? 13.991 1.867 -15.620 1.00 84.75 203 GLY A CA 1
ATOM 1591 C C . GLY A 1 203 ? 12.719 1.556 -14.827 1.00 84.75 203 GLY A C 1
ATOM 1592 O O . GLY A 1 203 ? 11.720 2.253 -14.986 1.00 84.75 203 GLY A O 1
ATOM 1593 N N . VAL A 1 204 ? 12.770 0.605 -13.885 1.00 86.75 204 VAL A N 1
ATOM 1594 C CA . VAL A 1 204 ? 11.629 0.303 -12.995 1.00 86.75 204 VAL A CA 1
ATOM 1595 C C . VAL A 1 204 ? 11.281 1.491 -12.095 1.00 86.75 204 VAL A C 1
ATOM 1597 O O . VAL A 1 204 ? 10.107 1.827 -11.956 1.00 86.75 204 VAL A O 1
ATOM 1600 N N . GLN A 1 205 ? 12.277 2.179 -11.522 1.00 88.44 205 GLN A N 1
ATOM 1601 C CA . GLN A 1 205 ? 12.015 3.385 -10.723 1.00 88.44 205 GLN A CA 1
ATOM 1602 C C . GLN A 1 205 ? 11.314 4.477 -11.542 1.00 88.44 205 GLN A C 1
ATOM 1604 O O . GLN A 1 205 ? 10.398 5.120 -11.040 1.00 88.44 205 GLN A O 1
ATOM 1609 N N . ARG A 1 206 ? 11.710 4.671 -12.807 1.00 87.00 206 ARG A N 1
ATOM 1610 C CA . ARG A 1 206 ? 11.049 5.624 -13.714 1.00 87.00 206 ARG A CA 1
ATOM 1611 C C . ARG A 1 206 ? 9.628 5.193 -14.057 1.00 87.00 206 ARG A C 1
ATOM 1613 O O . ARG A 1 206 ? 8.735 6.032 -14.048 1.00 87.00 206 ARG A O 1
ATOM 1620 N N . ALA A 1 207 ? 9.408 3.906 -14.318 1.00 87.56 207 ALA A N 1
ATOM 1621 C CA . ALA A 1 207 ? 8.077 3.370 -14.589 1.00 87.56 207 ALA A CA 1
ATOM 1622 C C . ALA A 1 207 ? 7.123 3.578 -13.399 1.00 87.56 207 ALA A C 1
ATOM 1624 O O . ALA A 1 207 ? 5.962 3.917 -13.602 1.00 87.56 207 ALA A O 1
ATOM 1625 N N . LEU A 1 208 ? 7.630 3.473 -12.164 1.00 89.44 208 LEU A N 1
ATOM 1626 C CA . LEU A 1 208 ? 6.878 3.735 -10.932 1.00 89.44 208 LEU A CA 1
ATOM 1627 C C . LEU A 1 208 ? 6.463 5.197 -10.733 1.00 89.44 208 LEU A C 1
ATOM 1629 O O . LEU A 1 208 ? 5.498 5.441 -10.011 1.00 89.44 208 LEU A O 1
ATOM 1633 N N . LEU A 1 209 ? 7.126 6.164 -11.376 1.00 88.62 209 LEU A N 1
ATOM 1634 C CA . LEU A 1 209 ? 6.718 7.571 -11.284 1.00 88.62 209 LEU A CA 1
ATOM 1635 C C . LEU A 1 209 ? 5.347 7.803 -11.921 1.00 88.62 209 LEU A C 1
ATOM 1637 O O . LEU A 1 209 ? 4.542 8.536 -11.354 1.00 88.62 209 LEU A O 1
ATOM 1641 N N . LYS A 1 210 ? 5.042 7.112 -13.028 1.00 86.31 210 LYS A N 1
ATOM 1642 C CA . LYS A 1 210 ? 3.757 7.249 -13.726 1.00 86.31 210 LYS A CA 1
ATOM 1643 C C . LYS A 1 210 ? 2.550 7.027 -12.796 1.00 86.31 210 LYS A C 1
ATOM 1645 O O . LYS A 1 210 ? 1.779 7.965 -12.643 1.00 86.31 210 LYS A O 1
ATOM 1650 N N . PRO A 1 211 ? 2.372 5.868 -12.119 1.00 84.88 211 PRO A N 1
ATOM 1651 C CA . PRO A 1 211 ? 1.232 5.659 -11.215 1.00 84.88 211 PRO A CA 1
ATOM 1652 C C . PRO A 1 211 ? 1.305 6.489 -9.919 1.00 84.88 211 PRO A C 1
ATOM 1654 O O . PRO A 1 211 ? 0.317 6.603 -9.181 1.00 84.88 211 PRO A O 1
ATOM 1657 N N . MET A 1 212 ? 2.475 7.041 -9.580 1.00 85.06 212 MET A N 1
ATOM 1658 C CA . MET A 1 212 ? 2.607 7.961 -8.450 1.00 85.06 212 MET A CA 1
ATOM 1659 C C . MET A 1 212 ? 2.064 9.353 -8.787 1.00 85.06 212 MET A C 1
ATOM 1661 O O . MET A 1 212 ? 1.487 9.982 -7.896 1.00 85.06 212 MET A O 1
ATOM 1665 N N . GLU A 1 213 ? 2.202 9.779 -10.039 1.00 81.25 213 GLU A N 1
ATOM 1666 C CA . GLU A 1 213 ? 1.667 11.014 -10.612 1.00 81.25 213 GLU A CA 1
ATOM 1667 C C . GLU A 1 213 ? 0.225 10.831 -11.131 1.00 81.25 213 GLU A C 1
ATOM 1669 O O . GLU A 1 213 ? -0.376 9.760 -11.013 1.00 81.25 213 GLU A O 1
ATOM 1674 N N . GLU A 1 214 ? -0.371 11.906 -11.648 1.00 74.38 214 GLU A N 1
ATOM 1675 C CA . GLU A 1 214 ? -1.667 11.854 -12.327 1.00 74.38 214 GLU A CA 1
ATOM 1676 C C . GLU A 1 214 ? -1.459 11.313 -13.747 1.00 74.38 214 GLU A C 1
ATOM 1678 O O . GLU A 1 214 ? -0.929 12.003 -14.618 1.00 74.38 214 GLU A O 1
ATOM 1683 N N . THR A 1 215 ? -1.832 10.051 -13.976 1.00 79.19 215 THR A N 1
ATOM 1684 C CA . THR A 1 215 ? -1.668 9.379 -15.270 1.00 79.19 215 THR A CA 1
ATOM 1685 C C . THR A 1 215 ? -2.917 8.584 -15.647 1.00 79.19 215 THR A C 1
ATOM 1687 O O . THR A 1 215 ? -3.599 8.031 -14.781 1.00 79.19 215 THR A O 1
ATOM 1690 N N . GLU A 1 216 ? -3.213 8.519 -16.944 1.00 83.75 216 GLU A N 1
ATOM 1691 C CA . GLU A 1 216 ? -4.243 7.646 -17.507 1.00 83.75 216 GLU A CA 1
ATOM 1692 C C . GLU A 1 216 ? -3.596 6.333 -17.956 1.00 83.75 216 GLU A C 1
ATOM 1694 O O . GLU A 1 216 ? -2.598 6.341 -18.678 1.00 83.75 216 GLU A O 1
ATOM 1699 N N . ILE A 1 217 ? -4.159 5.202 -17.526 1.00 85.25 217 ILE A N 1
ATOM 1700 C CA . ILE A 1 217 ? -3.641 3.863 -17.834 1.00 85.25 217 ILE A CA 1
ATOM 1701 C C . ILE A 1 217 ? -4.683 3.118 -18.660 1.00 85.25 217 ILE A C 1
ATOM 1703 O O . ILE A 1 217 ? -5.851 3.049 -18.272 1.00 85.25 217 ILE A O 1
ATOM 1707 N N . ASP A 1 218 ? -4.257 2.530 -19.780 1.00 85.25 218 ASP A N 1
ATOM 1708 C CA . ASP A 1 218 ? -5.128 1.655 -20.562 1.00 85.25 218 ASP A CA 1
ATOM 1709 C C . ASP A 1 218 ? -5.347 0.332 -19.814 1.00 85.25 218 ASP A C 1
ATOM 1711 O O . ASP A 1 218 ? -4.404 -0.367 -19.419 1.00 85.25 218 ASP A O 1
ATOM 1715 N N . LEU A 1 219 ? -6.621 -0.006 -19.614 1.00 83.44 219 LEU A N 1
ATOM 1716 C CA . LEU A 1 219 ? -7.056 -1.237 -18.961 1.00 83.44 219 LEU A CA 1
ATOM 1717 C C . LEU A 1 219 ? -6.914 -2.458 -19.875 1.00 83.44 219 LEU A C 1
ATOM 1719 O O . LEU A 1 219 ? -6.929 -3.592 -19.393 1.00 83.44 219 LEU A O 1
ATOM 1723 N N . LYS A 1 220 ? -6.769 -2.251 -21.188 1.00 77.19 220 LYS A N 1
ATOM 1724 C CA . LYS A 1 220 ? -6.450 -3.326 -22.125 1.00 77.19 220 LYS A CA 1
ATOM 1725 C C . LYS A 1 220 ? -4.964 -3.650 -22.029 1.00 77.19 220 LYS A C 1
ATOM 1727 O O . LYS A 1 220 ? -4.118 -2.763 -22.061 1.00 77.19 220 LYS A O 1
ATOM 1732 N N . VAL A 1 221 ? -4.663 -4.941 -21.917 1.00 65.56 221 VAL A N 1
ATOM 1733 C CA . VAL A 1 221 ? -3.288 -5.427 -22.038 1.00 65.56 221 VAL A CA 1
ATOM 1734 C C . VAL A 1 221 ? -2.895 -5.325 -23.522 1.00 65.56 221 VAL A C 1
ATOM 1736 O O . VAL A 1 221 ? -3.697 -5.764 -24.355 1.00 65.56 221 VAL A O 1
ATOM 1739 N N . PRO A 1 222 ? -1.745 -4.716 -23.863 1.00 56.00 222 PRO A N 1
ATOM 1740 C CA . PRO A 1 222 ? -1.246 -4.676 -25.237 1.00 56.00 222 PRO A CA 1
ATOM 1741 C C . PRO A 1 222 ? -0.886 -6.061 -25.797 1.00 56.00 222 PRO A C 1
ATOM 1743 O O . PRO A 1 222 ? -0.581 -6.983 -25.004 1.00 56.00 222 PRO A O 1
#

Foldseek 3Di:
DDDDDDDDDDPVVVVVVVVVVCCVVPPPPDDDPDPPPPVPPPPPVPVPPPPQPDQPDPDQLVNQLVQVVVPADDPSVVSSVCSVLLSVQVVLVVCCVVPVPCLVVDPPNQDDDDDDDDDPPNCPVVSVVSSCVVSVAQEDEAELVQDWLVCPRGHQPLVQLLVLCVSVVVNPVRSVSYDYHYPPLVVLDDDPPDPDPPPTSVSSVVSVVQVSDDHDGDSDDD